Protein AF-A0A353PTT6-F1 (afdb_monomer)

Radius of gyration: 23.72 Å; Cα contacts (8 Å, |Δi|>4): 438; chains: 1; bounding box: 53×33×62 Å

pLDDT: mean 94.98, std 4.69, range [56.44, 98.81]

Mean predicted aligned error: 4.54 Å

Foldseek 3Di:
DVQQVVLAEEEEEFEPDPLRVLLQVLLQVLCVVVVHNYDYDYDDPPGDPADDPVVLVVCLVVVHAEYEYFQHDQPVQVNCVVSVVSNHAYEYQHLDAHDPDGHPRHHYQYLNDPPDPDPCSRDTSSVSSVVVSVLVVVCPDPQAQDWAKEWDWDDDDQWIWIKIFIDHSNDTDDIDIDIAGAPPDAPVPDCVCVVCPPHAYEYADPPVRQVRVCVRHNPPDDDDYDHCNVVVVVD

Sequence (235 aa):
MDAKAEGEKVLIFGDRDVDGITSTVLLYECLKDLGIDVSYRLPKDDEPYGLNIQAIDDFAENYGSLIITVDCGISNYDEIQYAHEKGISVIITDHHTPPEKLPEDCIIINPKMEGEDYPFEHISGCAVAYKLATALRFAQSDAYKQEICLLHVRPLKDAYQIECIKIQNMCEKERLSETVVPGLISISKTRLPEFLQGQQIFVWDEAIEKKLLKDAFGAGIEFNLYDIQNDIASL

Solvent-accessible surface area (backbone atoms only — not comparable to full-atom values): 13112 Å² total; per-residue (Å²): 109,64,51,54,78,73,67,38,33,34,36,37,40,22,32,77,50,73,47,11,45,51,18,40,53,56,40,49,54,48,42,45,76,72,68,33,56,66,50,75,49,59,56,52,94,88,48,69,90,50,70,50,63,66,63,45,50,60,36,44,77,70,64,36,38,36,39,37,27,25,42,28,40,54,74,33,33,70,46,52,53,50,29,46,78,67,64,26,47,46,35,33,26,22,45,68,82,67,51,98,67,60,53,73,98,50,51,78,47,45,51,62,48,89,91,62,86,59,93,60,49,84,51,53,23,31,54,47,34,49,51,51,44,51,52,57,56,48,61,73,40,89,61,43,84,38,67,35,27,42,47,50,71,44,82,51,98,79,35,28,37,41,39,38,36,35,29,42,72,91,36,82,76,46,77,48,79,48,78,38,41,57,89,74,60,58,65,92,77,50,66,58,60,73,72,52,59,96,49,54,34,35,28,77,46,50,70,61,45,53,50,50,50,27,66,34,68,34,88,90,61,86,80,82,68,41,48,52,49,66,61,61,76,71,110

Secondary structure (DSSP, 8-state):
-HHHHHT-EEEEEE-SSHHHHHHHHHHHHHHHHTT-EEEEE---TTSPSS--HHHHHHHHHTT--EEEEES--TT-HHHHHHHHHTT-EEEEE--SPPPSSPPSSSEEE-TT-TT---S-TT--HHHHHHHHHHHHHHTTSTTTT-EEEEEEEEE-SS-EEEEEEEEETTEEEEEEEEEE-TTTS-GGGSSHHHHHTT-EEEESSHHHHHHHHHHHH-TT----EEEHHHHHTT-

Nearest PDB structures (foldseek):
  5f54-assembly1_A  TM=8.799E-01  e=3.013E-12  Deinococcus radiodurans
  6lrd-assembly1_A  TM=8.790E-01  e=9.100E-12  Deinococcus radiodurans
  1ir6-assembly1_A  TM=8.810E-01  e=9.100E-12  Thermus thermophilus
  5f56-assembly1_A  TM=8.798E-01  e=1.487E-11  Deinococcus radiodurans
  5dte-assembly3_C  TM=7.270E-01  e=5.595E-02  Actinobacillus succinogenes 130Z

Structure (mmCIF, N/CA/C/O backbone):
data_AF-A0A353PTT6-F1
#
_entry.id   AF-A0A353PTT6-F1
#
loop_
_atom_site.group_PDB
_atom_site.id
_atom_site.type_symbol
_atom_site.label_atom_id
_atom_site.label_alt_id
_atom_site.label_comp_id
_atom_site.label_asym_id
_atom_site.label_entity_id
_atom_site.label_seq_id
_atom_site.pdbx_PDB_ins_code
_atom_site.Cartn_x
_atom_site.Cartn_y
_atom_site.Cartn_z
_atom_site.occupancy
_atom_site.B_iso_or_equiv
_atom_site.auth_seq_id
_atom_site.auth_comp_id
_atom_site.auth_asym_id
_atom_site.auth_atom_id
_atom_site.pdbx_PDB_model_num
ATOM 1 N N . MET A 1 1 ? -3.581 -9.666 6.385 1.00 90.38 1 MET A N 1
ATOM 2 C CA . MET A 1 1 ? -4.081 -10.896 5.727 1.00 90.38 1 MET A CA 1
ATOM 3 C C . MET A 1 1 ? -4.196 -12.040 6.717 1.00 90.38 1 MET A C 1
ATOM 5 O O . MET A 1 1 ? -5.134 -12.811 6.579 1.00 90.38 1 MET A O 1
ATOM 9 N N . ASP A 1 2 ? -3.328 -12.101 7.726 1.00 93.88 2 ASP A N 1
ATOM 10 C CA . ASP A 1 2 ? -3.406 -13.077 8.824 1.00 93.88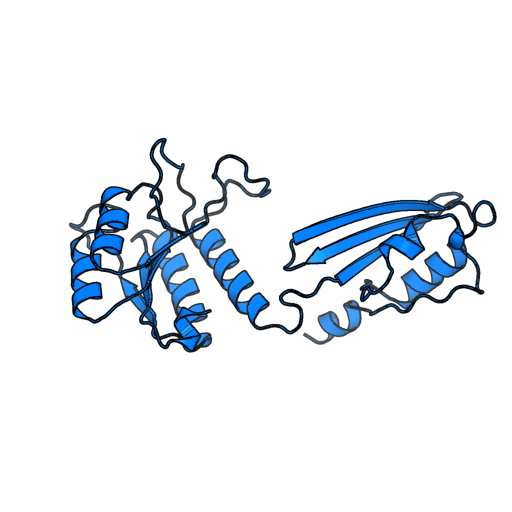 2 ASP A CA 1
ATOM 11 C C . ASP A 1 2 ? -4.777 -13.057 9.513 1.00 93.88 2 ASP A C 1
ATOM 13 O O . ASP A 1 2 ? -5.434 -14.091 9.543 1.00 93.88 2 ASP A O 1
ATOM 17 N N . ALA A 1 3 ? -5.313 -11.868 9.821 1.00 94.44 3 ALA A N 1
ATOM 18 C CA . ALA A 1 3 ? -6.687 -11.705 10.310 1.00 94.44 3 ALA A CA 1
ATOM 19 C C . ALA A 1 3 ? -7.758 -12.447 9.479 1.00 94.44 3 ALA A C 1
ATOM 21 O O . ALA A 1 3 ? -8.674 -13.055 10.023 1.00 94.44 3 ALA A O 1
ATOM 22 N N . LYS A 1 4 ? -7.630 -12.475 8.144 1.00 95.06 4 LYS A N 1
ATOM 23 C CA . LYS A 1 4 ? -8.530 -13.260 7.281 1.00 95.06 4 LYS A CA 1
ATOM 24 C C . LYS A 1 4 ? -8.302 -14.764 7.449 1.00 95.06 4 LYS A C 1
ATOM 26 O O . LYS A 1 4 ? -9.263 -15.524 7.480 1.00 95.06 4 LYS A O 1
ATOM 31 N N . ALA A 1 5 ? -7.041 -15.193 7.474 1.00 95.50 5 ALA A N 1
ATOM 32 C CA . ALA A 1 5 ? -6.668 -16.604 7.558 1.00 95.50 5 ALA A CA 1
ATOM 33 C C . ALA A 1 5 ? -7.059 -17.228 8.906 1.00 95.50 5 ALA A C 1
ATOM 35 O O . ALA A 1 5 ? -7.447 -18.394 8.950 1.00 95.50 5 ALA A O 1
ATOM 36 N N . GLU A 1 6 ? -6.992 -16.442 9.976 1.00 96.38 6 GLU A N 1
ATOM 37 C CA . GLU A 1 6 ? -7.305 -16.855 11.345 1.00 96.38 6 GLU A CA 1
ATOM 38 C C . GLU A 1 6 ? -8.780 -16.635 11.717 1.00 96.38 6 GLU A C 1
ATOM 40 O O . GLU A 1 6 ? -9.232 -17.114 12.755 1.00 96.38 6 GLU A O 1
ATOM 45 N N . GLY A 1 7 ? -9.560 -15.977 10.850 1.00 96.12 7 GLY A N 1
ATOM 46 C CA . GLY A 1 7 ? -10.969 -15.676 11.112 1.00 96.12 7 GLY A CA 1
ATOM 47 C C . GLY A 1 7 ? -11.153 -14.646 12.227 1.00 96.12 7 GLY A C 1
ATOM 48 O O . GLY A 1 7 ? -12.122 -14.716 12.982 1.00 96.12 7 GLY A O 1
ATOM 49 N N . GLU A 1 8 ? -10.207 -13.718 12.344 1.00 97.31 8 GLU A N 1
ATOM 50 C CA . GLU A 1 8 ? -10.249 -12.622 13.300 1.00 97.31 8 GLU A CA 1
ATOM 51 C C . GLU A 1 8 ? -11.405 -11.665 13.014 1.00 97.31 8 GLU A C 1
ATOM 53 O O . GLU A 1 8 ? -11.755 -11.386 11.861 1.00 97.31 8 GLU A O 1
ATOM 58 N N . LYS A 1 9 ? -11.945 -11.098 14.093 1.00 98.31 9 LYS A N 1
ATOM 59 C CA . LYS A 1 9 ? -12.901 -9.999 14.014 1.00 98.31 9 LYS A CA 1
ATOM 60 C C . LYS A 1 9 ? -12.145 -8.687 13.939 1.00 98.31 9 LYS A C 1
ATOM 62 O O . LYS A 1 9 ? -11.273 -8.423 14.770 1.00 98.31 9 LYS A O 1
ATOM 67 N N . VAL A 1 10 ? -12.537 -7.852 12.983 1.00 98.69 10 VAL A N 1
ATOM 68 C CA . VAL A 1 10 ? -11.927 -6.549 12.723 1.00 98.69 10 VAL A CA 1
ATOM 69 C C . VAL A 1 10 ? -12.931 -5.431 12.994 1.00 98.69 10 VAL A C 1
ATOM 71 O O . VAL A 1 10 ? -14.077 -5.483 12.541 1.00 98.69 10 VAL A O 1
ATOM 74 N N . LEU A 1 11 ? -12.501 -4.395 13.709 1.00 98.75 11 LEU A N 1
ATOM 75 C CA . LEU A 1 11 ? -13.247 -3.152 13.878 1.00 98.75 11 LEU A CA 1
ATOM 76 C C . LEU A 1 11 ? -12.545 -2.031 13.123 1.00 98.75 11 LEU A C 1
ATOM 78 O O . LEU A 1 11 ? -11.390 -1.726 13.399 1.00 98.75 11 LEU A O 1
ATOM 82 N N . ILE A 1 12 ? -13.260 -1.370 12.219 1.00 98.75 12 ILE A N 1
ATOM 83 C CA . ILE A 1 12 ? -12.839 -0.071 11.697 1.00 98.75 12 ILE A CA 1
ATOM 84 C C . ILE A 1 12 ? -13.363 1.010 12.639 1.00 98.75 12 ILE A C 1
ATOM 86 O O . ILE A 1 12 ? -14.573 1.117 12.843 1.00 98.75 12 ILE A O 1
ATOM 90 N N . PHE A 1 13 ? -12.468 1.814 13.202 1.00 98.62 13 PHE A N 1
ATOM 91 C CA . PHE A 1 13 ? -12.845 2.979 13.997 1.00 98.62 13 PHE A CA 1
ATOM 92 C C . PHE A 1 13 ? -12.514 4.251 13.218 1.00 98.62 13 PHE A C 1
ATOM 94 O O . PHE A 1 13 ? -11.341 4.536 12.998 1.00 98.62 13 PHE A O 1
ATOM 101 N N . GLY A 1 14 ? -13.530 4.982 12.766 1.00 97.75 14 GLY A N 1
ATOM 102 C CA . GLY A 1 14 ? -13.343 6.179 11.938 1.00 97.75 14 GLY A CA 1
ATOM 103 C C . GLY A 1 14 ? -13.724 7.478 12.625 1.00 97.75 14 GLY A C 1
ATOM 104 O O . GLY A 1 14 ? -14.372 7.445 13.667 1.00 97.75 14 GLY A O 1
ATOM 105 N N . ASP A 1 15 ? -13.384 8.616 12.018 1.00 95.62 15 ASP A N 1
ATOM 106 C CA . ASP A 1 15 ? -13.900 9.922 12.442 1.00 95.62 15 ASP A CA 1
ATOM 107 C C . ASP A 1 15 ? -15.306 10.228 11.880 1.00 95.62 15 ASP A C 1
ATOM 109 O O . ASP A 1 15 ? -15.775 9.629 10.909 1.00 95.62 15 ASP A O 1
ATOM 113 N N . ARG A 1 16 ? -16.013 11.156 12.533 1.00 94.75 16 ARG A N 1
ATOM 114 C CA . ARG A 1 16 ? -17.388 11.566 12.211 1.00 94.75 16 ARG A CA 1
ATOM 115 C C . ARG A 1 16 ? -17.491 12.586 11.079 1.00 94.75 16 ARG A C 1
ATOM 117 O O . ARG A 1 16 ? -18.609 12.924 10.684 1.00 94.75 16 ARG A O 1
ATOM 124 N N . ASP A 1 17 ? -16.377 13.147 10.624 1.00 96.44 17 ASP A N 1
ATOM 125 C CA . ASP A 1 17 ? -16.387 14.109 9.533 1.00 96.44 17 ASP A CA 1
ATOM 126 C C . ASP A 1 17 ? -16.485 13.416 8.156 1.00 96.44 17 ASP A C 1
ATOM 128 O O . ASP A 1 17 ? -16.679 12.203 8.041 1.00 96.44 17 ASP A O 1
ATOM 132 N N . VAL A 1 18 ? -16.436 14.197 7.075 1.00 97.75 18 VAL A N 1
ATOM 133 C CA . VAL A 1 18 ? -16.578 13.649 5.717 1.00 97.75 18 VAL A CA 1
ATOM 134 C C . VAL A 1 18 ? -15.400 12.745 5.340 1.00 97.75 18 VAL A C 1
ATOM 136 O O . VAL A 1 18 ? -15.615 11.756 4.633 1.00 97.75 18 VAL A O 1
ATOM 139 N N . ASP A 1 19 ? -14.184 13.064 5.781 1.00 98.25 19 ASP A N 1
ATOM 140 C CA . ASP A 1 19 ? -12.987 12.289 5.466 1.00 98.25 19 ASP A CA 1
ATOM 141 C C . ASP A 1 19 ? -13.029 10.953 6.224 1.00 98.25 19 ASP A C 1
ATOM 143 O O . ASP A 1 19 ? -12.961 9.892 5.595 1.00 98.25 19 ASP A O 1
ATOM 147 N N . GLY A 1 20 ? -13.328 10.971 7.525 1.00 98.12 20 GLY A N 1
ATOM 148 C CA . GLY A 1 20 ? -13.469 9.773 8.355 1.00 98.12 20 GLY A CA 1
ATOM 149 C C . GLY A 1 20 ? -14.609 8.840 7.937 1.00 98.12 20 GLY A C 1
ATOM 150 O O . GLY A 1 20 ? -14.408 7.624 7.806 1.00 98.12 20 GLY A O 1
ATOM 151 N N . ILE A 1 21 ? -15.795 9.380 7.631 1.00 98.31 21 ILE A N 1
ATOM 152 C CA . ILE A 1 21 ? -16.936 8.573 7.164 1.00 98.31 21 ILE A CA 1
ATOM 153 C C . ILE A 1 21 ? -16.611 7.910 5.822 1.00 98.31 21 ILE A C 1
ATOM 155 O O . ILE A 1 21 ? -16.851 6.711 5.648 1.00 98.31 21 ILE A O 1
ATOM 159 N N . THR A 1 22 ? -16.049 8.664 4.873 1.00 98.56 22 THR A N 1
ATOM 160 C CA . THR A 1 22 ? -15.724 8.128 3.542 1.00 98.56 22 THR A CA 1
ATOM 161 C C . THR A 1 22 ? -14.623 7.070 3.637 1.00 98.56 22 THR A C 1
ATOM 163 O O . THR A 1 22 ? -14.745 6.006 3.025 1.00 98.56 22 THR A O 1
ATOM 166 N N . SER A 1 23 ? -13.604 7.306 4.471 1.00 98.69 23 SER A N 1
ATOM 167 C CA . SER A 1 23 ? -12.544 6.337 4.780 1.00 98.69 23 SER A CA 1
ATOM 168 C C . SER A 1 23 ? -13.102 5.032 5.339 1.00 98.69 23 SER A C 1
ATOM 170 O O . SER A 1 23 ? -12.718 3.945 4.903 1.00 98.69 23 SER A O 1
ATOM 172 N N . THR A 1 24 ? -14.042 5.144 6.282 1.00 98.75 24 THR A N 1
ATOM 173 C CA . THR A 1 24 ? -14.680 4.002 6.943 1.00 98.75 24 THR A CA 1
ATOM 174 C C . THR A 1 24 ? -15.439 3.144 5.945 1.00 98.75 24 THR A C 1
ATOM 176 O O . THR A 1 24 ? -15.231 1.933 5.904 1.00 98.75 24 THR A O 1
ATOM 179 N N . VAL A 1 25 ? -16.292 3.757 5.117 1.00 98.69 25 VAL A N 1
ATOM 180 C CA . VAL A 1 25 ? -17.081 3.034 4.106 1.00 98.69 25 VAL A CA 1
ATOM 181 C C . VAL A 1 25 ? -16.162 2.341 3.104 1.00 98.69 25 VAL A C 1
ATOM 183 O O . VAL A 1 25 ? -16.325 1.147 2.859 1.00 98.69 25 VAL A O 1
ATOM 186 N N . LEU A 1 26 ? -15.160 3.056 2.586 1.00 98.75 26 LEU A N 1
ATOM 187 C CA . LEU A 1 26 ? -14.205 2.522 1.617 1.00 98.75 26 LEU A CA 1
ATOM 188 C C . LEU A 1 26 ? -13.486 1.283 2.156 1.00 98.75 26 LEU A C 1
ATOM 190 O O . LEU A 1 26 ? -13.422 0.248 1.485 1.00 98.75 26 LEU A O 1
ATOM 194 N N . LEU A 1 27 ? -12.925 1.379 3.364 1.00 98.69 27 LEU A N 1
ATOM 195 C CA . LEU A 1 27 ? -12.165 0.278 3.941 1.00 98.69 27 LEU A CA 1
ATOM 196 C C . LEU A 1 27 ? -13.086 -0.877 4.356 1.00 98.69 27 LEU A C 1
ATOM 198 O O . LEU A 1 27 ? -12.726 -2.035 4.150 1.00 98.69 27 LEU A O 1
ATOM 202 N N . TYR A 1 28 ? -14.286 -0.582 4.863 1.00 98.81 28 TYR A N 1
ATOM 203 C CA . TYR A 1 28 ? -15.288 -1.592 5.203 1.00 98.81 28 TYR A CA 1
ATOM 204 C C . TYR A 1 28 ? -15.666 -2.429 3.982 1.00 98.81 28 TYR A C 1
ATOM 206 O O . TYR A 1 28 ? -15.609 -3.658 4.046 1.00 98.81 28 TYR A O 1
ATOM 214 N N . GLU A 1 29 ? -15.995 -1.786 2.858 1.00 98.62 29 GLU A N 1
ATOM 215 C CA . GLU A 1 29 ? -16.310 -2.484 1.608 1.00 98.62 29 GLU A CA 1
ATOM 216 C C . GLU A 1 29 ? -15.131 -3.336 1.135 1.00 98.62 29 GLU A C 1
ATOM 218 O O . GLU A 1 29 ? -15.307 -4.512 0.819 1.00 98.62 29 GLU A O 1
ATOM 223 N N . CYS A 1 30 ? -13.909 -2.796 1.174 1.00 98.44 30 CYS A N 1
ATOM 224 C CA . CYS A 1 30 ? -12.716 -3.544 0.786 1.00 98.44 30 CYS A CA 1
ATOM 225 C C . CYS A 1 30 ? -12.486 -4.793 1.654 1.00 98.44 30 CYS A C 1
ATOM 227 O O . CYS A 1 30 ? -12.216 -5.869 1.119 1.00 98.44 30 CYS A O 1
ATOM 229 N N . LEU A 1 31 ? -12.558 -4.678 2.983 1.00 98.38 31 LEU A N 1
ATOM 230 C CA . LEU A 1 31 ? -12.322 -5.813 3.884 1.00 98.38 31 LEU A CA 1
ATOM 231 C C . LEU A 1 31 ? -13.450 -6.849 3.791 1.00 98.38 31 LEU A C 1
ATOM 233 O O . LEU A 1 31 ? -13.185 -8.053 3.803 1.00 98.38 31 LEU A O 1
ATOM 237 N N . LYS A 1 32 ? -14.693 -6.392 3.618 1.00 98.12 32 LYS A N 1
ATOM 238 C CA . LYS A 1 32 ? -15.853 -7.259 3.410 1.00 98.12 32 LYS A CA 1
ATOM 239 C C . LYS A 1 32 ? -15.757 -8.048 2.105 1.00 98.12 32 LYS A C 1
ATOM 241 O O . LYS A 1 32 ? -15.981 -9.255 2.125 1.00 98.12 32 LYS A O 1
ATOM 246 N N . ASP A 1 33 ? -15.365 -7.408 1.003 1.00 97.62 33 ASP A N 1
ATOM 247 C CA . ASP A 1 33 ? -15.101 -8.071 -0.284 1.00 97.62 33 ASP A CA 1
ATOM 248 C C . ASP A 1 33 ? -1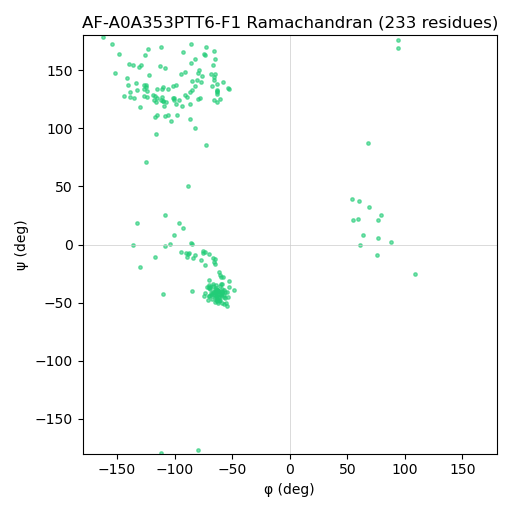4.003 -9.137 -0.165 1.00 97.62 33 ASP A C 1
ATOM 250 O O . ASP A 1 33 ? -14.045 -10.177 -0.823 1.00 97.62 33 ASP A O 1
ATOM 254 N N . LEU A 1 34 ? -13.017 -8.898 0.704 1.00 96.69 34 LEU A N 1
ATOM 255 C CA . LEU A 1 34 ? -11.963 -9.863 1.009 1.00 96.69 34 LEU A CA 1
ATOM 256 C C . LEU A 1 34 ? -12.443 -11.013 1.908 1.00 96.69 34 LEU A C 1
ATOM 258 O O . LEU A 1 34 ? -11.675 -11.955 2.107 1.00 96.69 34 LEU A O 1
ATOM 262 N N . GLY A 1 35 ? -13.680 -10.984 2.407 1.00 97.06 35 GLY A N 1
ATOM 263 C CA . GLY A 1 35 ? -14.268 -12.021 3.256 1.00 97.06 35 GLY A CA 1
ATOM 264 C C . GLY A 1 35 ? -13.832 -11.954 4.721 1.00 97.06 35 GLY A C 1
ATOM 265 O O . GLY A 1 35 ? -13.821 -12.985 5.386 1.00 97.06 35 GLY A O 1
ATOM 266 N N . ILE A 1 36 ? -13.430 -10.779 5.207 1.00 97.94 36 ILE A N 1
ATOM 267 C CA . ILE A 1 36 ? -13.068 -10.555 6.614 1.00 97.94 36 ILE A CA 1
ATOM 268 C C . ILE A 1 36 ? -14.336 -10.260 7.428 1.00 97.94 36 ILE A C 1
ATOM 270 O O . ILE A 1 36 ? -15.218 -9.541 6.951 1.00 97.94 36 ILE A O 1
ATOM 274 N N . ASP A 1 37 ? -14.421 -10.791 8.655 1.00 97.94 37 ASP A N 1
ATOM 275 C CA . ASP A 1 37 ? -15.474 -10.435 9.616 1.00 97.94 37 ASP A CA 1
ATOM 276 C C . ASP A 1 37 ? -15.208 -9.024 10.154 1.00 97.94 37 ASP A C 1
ATOM 278 O O . ASP A 1 37 ? -14.499 -8.820 11.141 1.00 97.94 37 ASP A O 1
ATOM 282 N N . VAL A 1 38 ? -15.698 -8.032 9.411 1.00 98.56 38 VAL A N 1
ATOM 283 C CA . VAL A 1 38 ? -15.463 -6.615 9.672 1.00 98.56 38 VAL A CA 1
ATOM 284 C C . VAL A 1 38 ? -16.735 -5.927 10.162 1.00 98.56 38 VAL A C 1
ATOM 286 O O . VAL A 1 38 ? -17.822 -6.075 9.599 1.00 98.56 38 VAL A O 1
ATOM 289 N N . SER A 1 39 ? -16.570 -5.110 11.195 1.00 98.56 39 SER A N 1
ATOM 290 C CA . SER A 1 39 ? -17.554 -4.158 11.708 1.00 98.56 39 SER A CA 1
ATOM 291 C C . SER A 1 39 ? -16.959 -2.748 11.705 1.00 98.56 39 SER A C 1
ATOM 293 O O . SER A 1 39 ? -15.758 -2.578 11.495 1.00 98.56 39 SER A O 1
ATOM 295 N N . TYR A 1 40 ? -17.785 -1.723 11.907 1.00 98.44 40 TYR A N 1
ATOM 296 C CA . TYR A 1 40 ? -17.311 -0.346 12.015 1.00 98.44 40 TYR A CA 1
ATOM 297 C C . TYR A 1 40 ? -17.986 0.395 13.169 1.00 98.44 40 TYR A C 1
ATOM 299 O O . TYR A 1 40 ? -19.115 0.079 13.553 1.00 98.44 40 TYR A O 1
ATOM 307 N N . ARG A 1 41 ? -17.303 1.415 13.690 1.00 97.12 41 ARG A N 1
ATOM 308 C CA . ARG A 1 41 ? -17.833 2.383 14.653 1.00 97.12 41 ARG A CA 1
ATOM 309 C C . ARG A 1 41 ? -17.289 3.771 14.335 1.00 97.12 41 ARG A C 1
ATOM 311 O O . ARG A 1 41 ? -16.131 3.922 13.967 1.00 97.12 41 ARG A O 1
ATOM 318 N N . LEU A 1 42 ? -18.143 4.766 14.524 1.00 96.44 42 LEU A N 1
ATOM 319 C CA . LEU A 1 42 ? -17.780 6.178 14.542 1.00 96.44 42 LEU A CA 1
ATOM 320 C C . LEU A 1 42 ? -17.997 6.711 15.966 1.00 96.44 42 LEU A C 1
ATOM 322 O O . LEU A 1 42 ? -18.842 6.157 16.687 1.00 96.44 42 LEU A O 1
ATOM 326 N N . PRO A 1 43 ? -17.278 7.759 16.393 1.00 92.81 43 PRO A N 1
ATOM 327 C CA . PRO A 1 43 ? -17.514 8.377 17.683 1.00 92.81 43 PRO A CA 1
ATOM 328 C C . PRO A 1 43 ? -18.899 9.034 17.709 1.00 92.81 43 PRO A C 1
ATOM 330 O O . PRO A 1 43 ? -19.353 9.616 16.721 1.00 92.81 43 PRO A O 1
ATOM 333 N N . LYS A 1 44 ? -19.583 8.934 18.850 1.00 90.00 44 LYS A N 1
ATOM 334 C CA . LYS A 1 44 ? -20.883 9.595 19.068 1.00 90.00 44 LYS A CA 1
ATOM 335 C C . LYS A 1 44 ? -20.708 11.101 19.266 1.00 90.00 44 LYS A C 1
ATOM 337 O O . LYS A 1 44 ? -19.619 11.563 19.593 1.00 90.00 44 LYS A O 1
ATOM 342 N N . ASP A 1 45 ? -21.792 11.865 19.122 1.00 84.62 45 ASP A N 1
ATOM 343 C CA . ASP A 1 45 ? -21.769 13.332 19.244 1.00 84.62 45 ASP A CA 1
ATOM 344 C C . ASP A 1 45 ? -21.125 13.825 20.553 1.00 84.62 45 ASP A C 1
ATOM 346 O O . ASP A 1 45 ? -20.407 14.824 20.542 1.00 84.62 45 ASP A O 1
ATOM 350 N N . ASP A 1 46 ? -21.338 13.105 21.654 1.00 88.88 46 ASP A N 1
ATOM 351 C CA . ASP A 1 46 ? -20.825 13.391 22.996 1.00 88.88 46 ASP A CA 1
ATOM 352 C C . ASP A 1 46 ? -19.450 12.773 23.307 1.00 88.88 46 ASP A C 1
ATOM 354 O O . ASP A 1 46 ? -18.834 13.126 24.314 1.00 88.88 46 ASP A O 1
ATOM 358 N N . GLU A 1 47 ? -18.947 11.877 22.456 1.00 88.69 47 GLU A N 1
ATOM 359 C CA . GLU A 1 47 ? -17.614 11.290 22.604 1.00 88.69 47 GLU A CA 1
ATOM 360 C C . GLU A 1 47 ? -16.540 12.272 22.097 1.00 88.69 47 GLU A C 1
ATOM 362 O O . GLU A 1 47 ? -16.796 13.045 21.168 1.00 88.69 47 GLU A O 1
ATOM 367 N N . PRO A 1 48 ? -15.328 12.279 22.680 1.00 88.50 48 PRO A N 1
ATOM 368 C CA . PRO A 1 48 ? -14.219 13.058 22.140 1.00 88.50 48 PRO A CA 1
ATOM 369 C C . PRO A 1 48 ? -13.781 12.529 20.765 1.00 88.50 48 PRO A C 1
ATOM 371 O O . PRO A 1 48 ? -14.161 11.437 20.339 1.00 88.50 48 PRO A O 1
ATOM 374 N N . TYR A 1 49 ? -12.978 13.327 20.062 1.00 89.94 49 TYR A N 1
ATOM 375 C CA . TYR A 1 49 ? -12.311 12.900 18.833 1.00 89.94 49 TYR A CA 1
ATOM 376 C C . TYR A 1 49 ? -11.281 11.792 19.119 1.00 89.94 49 TYR A C 1
ATOM 378 O O . TYR A 1 49 ? -10.585 11.844 20.135 1.00 89.94 49 TYR A O 1
ATOM 386 N N . GLY A 1 50 ? -11.155 10.843 18.188 1.00 92.81 50 GLY A N 1
ATOM 387 C CA . GLY A 1 50 ? -10.212 9.728 18.266 1.00 92.81 50 GLY A CA 1
ATOM 388 C C . GLY A 1 50 ? -10.793 8.448 18.867 1.00 92.81 50 GLY A C 1
ATOM 389 O O . GLY A 1 50 ? -11.953 8.390 19.288 1.00 92.81 50 GLY A O 1
ATOM 390 N N . LEU A 1 51 ? -9.967 7.398 18.871 1.00 96.12 51 LEU A N 1
ATOM 391 C CA . LEU A 1 51 ? -10.310 6.108 19.471 1.00 96.12 51 LEU A CA 1
ATOM 392 C C . LEU A 1 51 ? -10.651 6.308 20.952 1.00 96.12 51 LEU A C 1
ATOM 394 O O . LEU A 1 51 ? -9.995 7.089 21.633 1.00 96.12 51 LEU A O 1
ATOM 398 N N . ASN A 1 52 ? -11.669 5.608 21.456 1.00 94.19 52 ASN A N 1
ATOM 399 C CA . ASN A 1 52 ? -12.073 5.718 22.855 1.00 94.19 52 ASN A CA 1
ATOM 400 C C . ASN A 1 52 ? -12.193 4.360 23.555 1.00 94.19 52 ASN A C 1
ATOM 402 O O . ASN A 1 52 ? -12.458 3.330 22.936 1.00 94.19 52 ASN A O 1
ATOM 406 N N . ILE A 1 53 ? -12.027 4.394 24.878 1.00 96.25 53 ILE A N 1
ATOM 407 C CA . ILE A 1 53 ? -12.021 3.224 25.769 1.00 96.25 53 ILE A CA 1
ATOM 408 C C . ILE A 1 53 ? -13.305 2.396 25.655 1.00 96.25 53 ILE A C 1
ATOM 410 O O . ILE A 1 53 ? -13.234 1.173 25.592 1.00 96.25 53 ILE A O 1
ATOM 414 N N . GLN A 1 54 ? -14.472 3.043 25.549 1.00 95.88 54 GLN A N 1
ATOM 415 C CA . GLN A 1 54 ? -15.744 2.327 25.426 1.00 95.88 54 GLN A CA 1
ATOM 416 C C . GLN A 1 54 ? -15.800 1.499 24.136 1.00 95.88 54 GLN A C 1
ATOM 418 O O . GLN A 1 54 ? -16.297 0.380 24.150 1.00 95.88 54 GLN A O 1
ATOM 423 N N . ALA A 1 55 ? -15.274 2.020 23.023 1.00 96.44 55 ALA A N 1
ATOM 424 C CA . ALA A 1 55 ? -15.169 1.268 21.774 1.00 96.44 55 ALA A CA 1
ATOM 425 C C . ALA A 1 55 ? -14.283 0.038 21.884 1.00 96.44 55 ALA A C 1
ATOM 427 O O . ALA A 1 55 ? -14.630 -1.008 21.337 1.00 96.44 55 ALA A O 1
ATOM 428 N N . ILE A 1 56 ? -13.181 0.160 22.615 1.00 98.00 56 ILE A N 1
ATOM 429 C CA . ILE A 1 56 ? -12.266 -0.947 22.863 1.00 98.00 56 ILE A CA 1
ATOM 430 C C . ILE A 1 56 ? -12.938 -2.002 23.743 1.00 98.00 56 ILE A C 1
ATOM 432 O O . ILE A 1 56 ? -12.894 -3.181 23.405 1.00 98.00 56 ILE A O 1
ATOM 436 N N . ASP A 1 57 ? -13.596 -1.594 24.830 1.00 98.00 57 ASP A N 1
ATOM 437 C CA . ASP A 1 57 ? -14.286 -2.514 25.738 1.00 98.00 57 ASP A CA 1
ATOM 438 C C . ASP A 1 57 ? -15.438 -3.248 25.045 1.00 98.00 57 ASP A C 1
ATOM 440 O O . ASP A 1 57 ? -15.477 -4.478 25.079 1.00 98.00 57 ASP A O 1
ATOM 444 N N . ASP A 1 58 ? -16.311 -2.524 24.335 1.00 97.19 58 ASP A N 1
ATOM 445 C CA . ASP A 1 58 ? -17.418 -3.120 23.578 1.00 97.19 58 ASP A CA 1
ATOM 446 C C . ASP A 1 58 ? -16.897 -4.149 22.559 1.00 97.19 58 ASP A C 1
ATOM 448 O O . ASP A 1 58 ? -17.502 -5.201 22.340 1.00 97.19 58 ASP A O 1
ATOM 452 N N . PHE A 1 59 ? -15.766 -3.861 21.912 1.00 98.12 59 PHE A N 1
ATOM 453 C CA . PHE A 1 59 ? -15.174 -4.759 20.928 1.00 98.12 59 PHE A CA 1
ATOM 454 C C . PHE A 1 59 ? -14.508 -5.980 21.575 1.00 98.12 59 PHE A C 1
ATOM 456 O O . PHE A 1 59 ? -14.706 -7.105 21.106 1.00 98.12 59 PHE A O 1
ATOM 463 N N . ALA A 1 60 ? 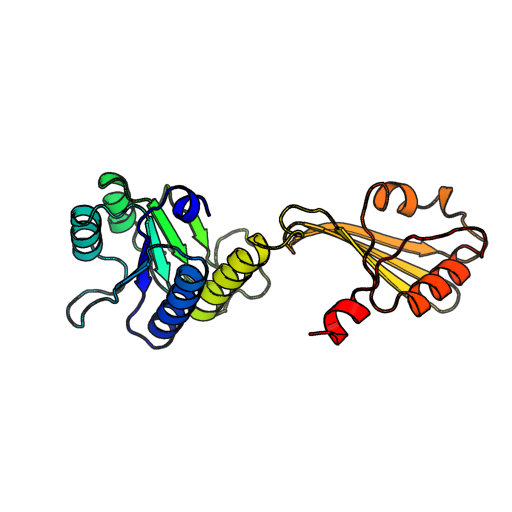-13.794 -5.786 22.687 1.00 98.00 60 ALA A N 1
ATOM 464 C CA . ALA A 1 60 ? -13.184 -6.857 23.472 1.00 98.00 60 ALA A CA 1
ATOM 465 C C . ALA A 1 60 ? -14.239 -7.835 24.017 1.00 98.00 60 ALA A C 1
ATOM 467 O O . ALA A 1 60 ? -14.067 -9.051 23.918 1.00 98.00 60 ALA A O 1
ATOM 468 N N . GLU A 1 61 ? -15.368 -7.327 24.524 1.00 97.50 61 GLU A N 1
ATOM 469 C CA . GLU A 1 61 ? -16.499 -8.139 25.002 1.00 97.50 61 GLU A CA 1
ATOM 470 C C . GLU A 1 61 ? -17.091 -9.035 23.905 1.00 97.50 61 GLU A C 1
ATOM 472 O O . GLU A 1 61 ? -17.607 -10.119 24.181 1.00 97.50 61 GLU A O 1
ATOM 477 N N . ASN A 1 62 ? -16.970 -8.613 22.646 1.00 95.81 62 ASN A N 1
ATOM 478 C CA . ASN A 1 62 ? -17.414 -9.366 21.479 1.00 95.81 62 ASN A CA 1
ATOM 479 C C . ASN A 1 62 ? -16.317 -10.255 20.866 1.00 95.81 62 ASN A C 1
ATOM 481 O O . ASN A 1 62 ? -16.504 -10.770 19.756 1.00 95.81 62 ASN A O 1
ATOM 485 N N . TYR A 1 63 ? -15.215 -10.492 21.586 1.00 95.94 63 TYR A N 1
ATOM 486 C CA . TYR A 1 63 ? -14.057 -11.273 21.135 1.00 95.94 63 TYR A CA 1
ATOM 487 C C . TYR A 1 63 ? -13.392 -10.687 19.877 1.00 95.94 63 TYR A C 1
ATOM 489 O O . TYR A 1 63 ? -12.999 -11.424 18.972 1.00 95.94 63 TYR A O 1
ATOM 497 N N . GLY A 1 64 ? -13.334 -9.356 19.794 1.00 97.25 64 GLY A N 1
ATOM 498 C CA . GLY A 1 64 ? -12.553 -8.625 18.800 1.00 97.25 64 GLY A CA 1
ATOM 499 C C . GLY A 1 64 ? -11.046 -8.776 19.014 1.00 97.25 64 GLY A C 1
ATOM 500 O O . GLY A 1 64 ? -10.606 -8.881 20.157 1.00 97.25 64 GLY A O 1
ATOM 501 N N . SER A 1 65 ? -10.257 -8.778 17.934 1.00 97.25 65 SER A N 1
ATOM 502 C CA . SER A 1 65 ? -8.793 -8.953 18.006 1.00 97.25 65 SER A CA 1
ATOM 503 C C . SER A 1 65 ? -7.990 -7.911 17.224 1.00 97.25 65 SER A C 1
ATOM 505 O O . SER A 1 65 ? -6.822 -7.694 17.543 1.00 97.25 65 SER A O 1
ATOM 507 N N . LEU A 1 66 ? -8.606 -7.209 16.264 1.00 98.56 66 LEU A N 1
ATOM 508 C CA . LEU A 1 66 ? -7.940 -6.172 15.473 1.00 98.56 66 LEU A CA 1
ATOM 509 C C . LEU A 1 66 ? -8.800 -4.910 15.334 1.00 98.56 66 LEU A C 1
ATOM 511 O O . LEU A 1 66 ? -9.928 -4.969 14.846 1.00 98.56 66 LEU A O 1
ATOM 515 N N . ILE A 1 67 ? -8.240 -3.755 15.691 1.00 98.62 67 ILE A N 1
ATOM 516 C CA . ILE A 1 67 ? -8.795 -2.433 15.378 1.00 98.62 67 ILE A CA 1
ATOM 517 C C . ILE A 1 67 ? -7.963 -1.797 14.263 1.00 98.62 67 ILE A C 1
ATOM 519 O O . ILE A 1 67 ? -6.737 -1.778 14.322 1.00 98.62 67 ILE A O 1
ATOM 523 N N . ILE A 1 68 ? -8.631 -1.242 13.257 1.00 98.69 68 ILE A N 1
ATOM 524 C CA . ILE A 1 68 ? -8.018 -0.376 12.252 1.00 98.69 68 ILE A CA 1
ATOM 525 C C . ILE A 1 68 ? -8.631 1.010 12.404 1.00 98.69 68 ILE A C 1
ATOM 527 O O . ILE A 1 68 ? -9.820 1.188 12.132 1.00 98.69 68 ILE A O 1
ATOM 531 N N . THR A 1 69 ? -7.853 1.992 12.853 1.00 98.62 69 THR A N 1
ATOM 532 C CA . THR A 1 69 ? -8.335 3.374 12.891 1.00 98.62 69 THR A CA 1
ATOM 533 C C . THR A 1 69 ? -8.223 3.998 11.505 1.00 98.62 69 THR A C 1
ATOM 535 O O . THR A 1 69 ? -7.262 3.733 10.778 1.00 98.62 69 THR A O 1
ATOM 538 N N . VAL A 1 70 ? -9.209 4.804 11.119 1.00 98.44 70 VAL A N 1
ATOM 539 C CA . VAL A 1 70 ? -9.210 5.560 9.864 1.00 98.44 70 VAL A CA 1
ATOM 540 C C . VAL A 1 70 ? -9.462 7.029 10.155 1.00 98.44 70 VAL A C 1
ATOM 542 O O . VAL A 1 70 ? -10.420 7.369 10.843 1.00 98.44 70 VAL A O 1
ATOM 545 N N . ASP A 1 71 ? -8.593 7.888 9.633 1.00 98.19 71 ASP A N 1
ATOM 546 C CA . ASP A 1 71 ? -8.662 9.340 9.836 1.00 98.19 71 ASP A CA 1
ATOM 547 C C . ASP A 1 71 ? -8.578 9.781 11.310 1.00 98.19 71 ASP A C 1
ATOM 549 O O . ASP A 1 71 ? -9.021 10.854 11.698 1.00 98.19 71 ASP A O 1
ATOM 553 N N . CYS A 1 72 ? -8.020 8.919 12.160 1.00 97.75 72 CYS A N 1
ATOM 554 C CA . CYS A 1 72 ? -7.719 9.211 13.553 1.00 97.75 72 CYS A CA 1
ATOM 555 C C . CYS A 1 72 ? -6.704 8.198 14.098 1.00 97.75 72 CYS A C 1
ATOM 557 O O . CYS A 1 72 ? -6.346 7.222 13.432 1.00 97.75 72 CYS A O 1
ATOM 559 N N . GLY A 1 73 ? -6.306 8.363 15.360 1.00 97.12 73 GLY A N 1
ATOM 560 C CA . GLY A 1 73 ? -5.506 7.381 16.093 1.00 97.12 73 GLY A CA 1
ATOM 561 C C . GLY A 1 73 ? -4.062 7.798 16.351 1.00 97.12 73 GLY A C 1
ATOM 562 O O . GLY A 1 73 ? -3.509 7.369 17.359 1.00 97.12 73 GLY A O 1
ATOM 563 N N . ILE A 1 74 ? -3.454 8.675 15.536 1.00 97.44 74 ILE A N 1
ATOM 564 C CA . ILE A 1 74 ? -2.016 8.993 15.674 1.00 97.44 74 ILE A CA 1
ATOM 565 C C . ILE A 1 74 ? -1.646 9.614 17.031 1.00 97.44 74 ILE A C 1
ATOM 567 O O . ILE A 1 74 ? -0.506 9.506 17.475 1.00 97.44 74 ILE A O 1
ATOM 571 N N . SER A 1 75 ? -2.618 10.231 17.706 1.00 96.44 75 SER A N 1
ATOM 572 C CA . SER A 1 75 ? -2.459 10.838 19.033 1.00 96.44 75 SER A CA 1
ATOM 573 C C . SER A 1 75 ? -3.059 10.009 20.177 1.00 96.44 75 SER A C 1
ATOM 575 O O . SER A 1 75 ? -2.982 10.433 21.327 1.00 96.44 75 SER A O 1
ATOM 577 N N . ASN A 1 76 ? -3.648 8.842 19.895 1.00 96.12 76 ASN A N 1
ATOM 578 C CA . ASN A 1 76 ? -4.366 8.007 20.867 1.00 96.12 76 ASN A CA 1
ATOM 579 C C . ASN A 1 76 ? -3.441 7.018 21.602 1.00 96.12 76 ASN A C 1
ATOM 581 O O . ASN A 1 76 ? -3.705 5.818 21.637 1.00 96.12 76 ASN A O 1
ATOM 585 N N . TYR A 1 77 ? -2.326 7.506 22.162 1.00 96.56 77 TYR A N 1
ATOM 586 C CA . TYR A 1 77 ? -1.331 6.655 22.837 1.00 96.56 77 TYR A CA 1
ATOM 587 C C . TYR A 1 77 ? -1.958 5.784 23.932 1.00 96.56 77 TYR A C 1
ATOM 589 O O . TYR A 1 77 ? -1.779 4.568 23.934 1.00 96.56 77 TYR A O 1
ATOM 597 N N . ASP A 1 78 ? -2.695 6.410 24.854 1.00 96.25 78 ASP A N 1
ATOM 598 C CA . ASP A 1 78 ? -3.232 5.724 26.031 1.00 96.25 78 ASP A CA 1
ATOM 599 C C . ASP A 1 78 ? -4.333 4.728 25.629 1.00 96.25 78 ASP A C 1
ATOM 601 O O . ASP A 1 78 ? -4.395 3.620 26.162 1.00 96.25 78 ASP A O 1
ATOM 605 N N . GLU A 1 79 ? -5.176 5.072 24.649 1.00 97.31 79 GLU A N 1
ATOM 606 C CA . GLU A 1 79 ? -6.221 4.164 24.171 1.00 97.31 79 GLU A CA 1
ATOM 607 C C . GLU A 1 79 ? -5.650 2.975 23.394 1.00 97.31 79 GLU A C 1
ATOM 609 O O . GLU A 1 79 ? -6.147 1.859 23.534 1.00 97.31 79 GLU A O 1
ATOM 614 N N . ILE A 1 80 ? -4.587 3.174 22.615 1.00 97.50 80 ILE A N 1
ATOM 615 C CA . ILE A 1 80 ? -3.922 2.078 21.900 1.00 97.50 80 ILE A CA 1
ATOM 616 C C . ILE A 1 80 ? -3.229 1.144 22.891 1.00 97.50 80 ILE A C 1
ATOM 618 O O . ILE A 1 80 ? -3.406 -0.070 22.802 1.00 97.50 80 ILE A O 1
ATOM 622 N N . GLN A 1 81 ? -2.535 1.686 23.896 1.00 97.06 81 GLN A N 1
ATOM 623 C CA . GLN A 1 81 ? -1.973 0.877 24.978 1.00 97.06 81 GLN A CA 1
ATOM 624 C C . GLN A 1 81 ? -3.065 0.061 25.691 1.00 97.06 81 GLN A C 1
ATOM 626 O O . GLN A 1 81 ? -2.894 -1.136 25.922 1.00 97.06 81 GLN A O 1
ATOM 631 N N . TYR A 1 82 ? -4.216 0.672 25.979 1.00 97.69 82 TYR A N 1
ATOM 632 C CA . TYR A 1 82 ? -5.349 -0.028 26.583 1.00 97.69 82 TYR A CA 1
ATOM 633 C C . TYR A 1 82 ? -5.915 -1.139 25.682 1.00 97.69 82 TYR A C 1
ATOM 635 O O . TYR A 1 82 ? -6.241 -2.221 26.170 1.00 97.69 82 TYR A O 1
ATOM 643 N N . ALA A 1 83 ? -5.996 -0.924 24.365 1.00 97.81 83 ALA A N 1
ATOM 644 C CA . ALA A 1 83 ? -6.385 -1.972 23.420 1.00 97.81 83 ALA A CA 1
ATOM 645 C C . ALA A 1 83 ? -5.425 -3.173 23.484 1.00 97.81 83 ALA A C 1
ATOM 647 O O . ALA A 1 83 ? -5.878 -4.318 23.569 1.00 97.81 83 ALA A O 1
ATOM 648 N N . HIS A 1 84 ? -4.116 -2.925 23.561 1.00 96.69 84 HIS A N 1
ATOM 649 C CA . HIS A 1 84 ? -3.123 -3.987 23.731 1.00 96.69 84 HIS A CA 1
ATOM 650 C C . HIS A 1 84 ? -3.291 -4.752 25.050 1.00 96.69 84 HIS A C 1
ATOM 652 O O . HIS A 1 84 ? -3.218 -5.982 25.052 1.00 96.69 84 HIS A O 1
ATOM 658 N N . GLU A 1 85 ? -3.595 -4.071 26.159 1.00 96.94 85 GLU A N 1
ATOM 659 C CA . GLU A 1 85 ? -3.903 -4.721 27.446 1.00 96.94 85 GLU A CA 1
ATOM 660 C C . GLU A 1 85 ? -5.128 -5.649 27.363 1.00 96.94 85 GLU A C 1
ATOM 662 O O . GLU A 1 85 ? -5.222 -6.632 28.104 1.00 96.94 85 GLU A O 1
ATOM 667 N N . LYS A 1 86 ? -6.051 -5.379 26.433 1.00 97.56 86 LYS A N 1
ATOM 668 C CA . LYS A 1 86 ? -7.215 -6.226 26.125 1.00 97.56 86 LYS A CA 1
ATOM 669 C C . LYS A 1 86 ? -6.918 -7.338 25.117 1.00 97.56 86 LYS A C 1
ATOM 671 O O . LYS A 1 86 ? -7.816 -8.114 24.799 1.00 97.56 86 LYS A O 1
ATOM 676 N N . GLY A 1 87 ? -5.677 -7.448 24.642 1.00 96.44 87 GLY A N 1
ATOM 677 C CA . GLY A 1 87 ? -5.271 -8.419 23.626 1.00 96.44 87 GLY A CA 1
ATOM 678 C C . GLY A 1 87 ? -5.701 -8.042 22.208 1.00 96.44 87 GLY A C 1
ATOM 679 O O . GLY A 1 87 ? -5.778 -8.919 21.351 1.00 96.44 87 GLY A O 1
ATOM 680 N N . ILE A 1 88 ? -5.990 -6.762 21.958 1.00 98.12 88 ILE A N 1
ATOM 681 C CA . ILE A 1 88 ? -6.399 -6.245 20.652 1.00 98.12 88 ILE A CA 1
ATOM 682 C C . ILE A 1 88 ? -5.199 -5.569 19.988 1.00 98.12 88 ILE A C 1
ATOM 684 O O . ILE A 1 88 ? -4.577 -4.677 20.560 1.00 98.12 88 ILE A O 1
ATOM 688 N N . SER A 1 89 ? -4.880 -5.981 18.764 1.00 98.19 89 SER A N 1
ATOM 689 C CA . SER A 1 89 ? -3.903 -5.288 17.922 1.00 98.19 89 SER A CA 1
ATOM 690 C C . SER A 1 89 ? -4.512 -4.050 17.275 1.00 98.19 89 SER A C 1
ATOM 692 O O . SER A 1 89 ? -5.705 -4.029 16.968 1.00 98.19 89 SER A O 1
ATOM 694 N N . VAL A 1 90 ? -3.687 -3.032 17.023 1.00 98.38 90 VAL A N 1
ATOM 695 C CA . VAL A 1 90 ? -4.125 -1.794 16.370 1.00 98.38 90 VAL A CA 1
ATOM 696 C C . VAL A 1 90 ? -3.286 -1.502 15.126 1.00 98.38 90 VAL A C 1
ATOM 698 O O . VAL A 1 90 ? -2.059 -1.605 15.137 1.00 98.38 90 VAL A O 1
ATOM 701 N N . ILE A 1 91 ? -3.962 -1.121 14.043 1.00 98.56 91 ILE A N 1
ATOM 702 C CA . ILE A 1 91 ? -3.366 -0.494 12.861 1.00 98.56 91 ILE A CA 1
ATOM 703 C C . ILE A 1 91 ? -3.930 0.919 12.759 1.00 98.56 91 ILE A C 1
ATOM 705 O O . ILE A 1 91 ? -5.143 1.102 12.712 1.00 98.56 91 ILE A O 1
ATOM 709 N N . ILE A 1 92 ? -3.056 1.913 12.688 1.00 98.62 92 ILE A N 1
ATOM 710 C CA . ILE A 1 92 ? -3.430 3.311 12.514 1.00 98.62 92 ILE A CA 1
ATOM 711 C C . ILE A 1 92 ? -3.336 3.670 11.036 1.00 98.62 92 ILE A C 1
ATOM 713 O O . ILE A 1 92 ? -2.269 3.537 10.437 1.00 98.62 92 ILE A O 1
ATOM 717 N N . THR A 1 93 ? -4.425 4.169 10.454 1.00 98.44 93 THR A N 1
ATOM 718 C CA . THR A 1 93 ? -4.394 4.878 9.168 1.00 98.44 93 THR A CA 1
ATOM 719 C C . THR A 1 93 ? -4.846 6.313 9.382 1.00 98.44 93 THR A C 1
ATOM 721 O O . THR A 1 93 ? -6.002 6.579 9.700 1.00 98.44 93 THR A O 1
ATOM 724 N N . ASP A 1 94 ? -3.910 7.247 9.271 1.00 98.38 94 ASP A N 1
ATOM 725 C CA . ASP A 1 94 ? -4.134 8.638 9.651 1.00 98.38 94 ASP A CA 1
ATOM 726 C C . ASP A 1 94 ? -3.304 9.564 8.753 1.00 98.38 94 ASP A C 1
ATOM 728 O O . ASP A 1 94 ? -2.382 9.139 8.057 1.00 98.38 94 ASP A O 1
ATOM 732 N N . HIS A 1 95 ? -3.637 10.842 8.758 1.00 98.00 95 HIS A N 1
ATOM 733 C CA . HIS A 1 95 ? -2.945 11.893 8.027 1.00 98.00 95 HIS A CA 1
ATOM 734 C C . HIS A 1 95 ? -2.727 13.159 8.871 1.00 98.00 95 HIS A C 1
ATOM 736 O O . HIS A 1 95 ? -2.134 14.138 8.402 1.00 98.00 95 HIS A O 1
ATOM 742 N N . HIS A 1 96 ? -3.186 13.165 10.124 1.00 97.50 96 HIS A N 1
ATOM 743 C CA . HIS A 1 96 ? -2.927 14.240 11.071 1.00 97.50 96 HIS A CA 1
ATOM 744 C C . HIS A 1 96 ? -1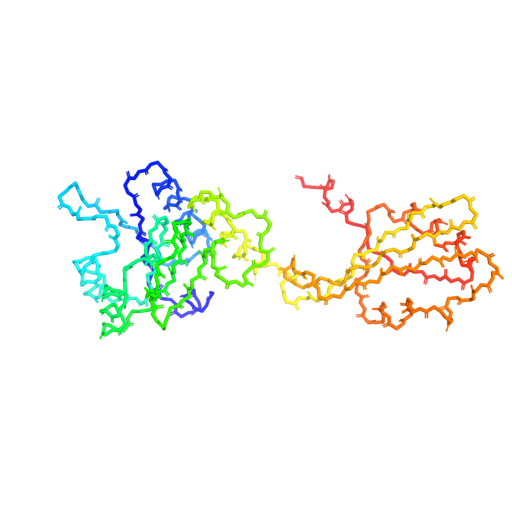.435 14.346 11.408 1.00 97.50 96 HIS A C 1
ATOM 746 O O . HIS A 1 96 ? -0.656 13.417 11.189 1.00 97.50 96 HIS A O 1
ATOM 752 N N . THR A 1 97 ? -1.017 15.509 11.911 1.00 96.88 97 THR A N 1
ATOM 753 C CA . THR A 1 97 ? 0.377 15.731 12.315 1.00 96.88 97 THR A CA 1
ATOM 754 C C . THR A 1 97 ? 0.739 14.793 13.469 1.00 96.88 97 THR A C 1
ATOM 756 O O . THR A 1 97 ? 0.073 14.865 14.506 1.00 96.88 97 THR A O 1
ATOM 759 N N . PRO A 1 98 ? 1.777 13.948 13.327 1.00 96.75 98 PRO A N 1
ATOM 760 C CA . PRO A 1 98 ? 2.193 13.068 14.407 1.00 96.75 98 PRO A CA 1
ATOM 761 C C . PRO A 1 98 ? 2.677 13.884 15.622 1.00 96.75 98 PRO A C 1
ATOM 763 O O . PRO A 1 98 ? 3.435 14.845 15.445 1.00 96.75 98 PRO A O 1
ATOM 766 N N . PRO A 1 99 ? 2.235 13.562 16.850 1.00 95.88 99 PRO A N 1
ATOM 767 C CA . PRO A 1 99 ? 2.751 14.189 18.066 1.00 95.88 99 PRO A CA 1
ATOM 768 C C . PRO A 1 99 ? 4.170 13.695 18.400 1.00 95.88 99 PRO A C 1
ATOM 770 O O . PRO A 1 99 ? 4.639 12.705 17.850 1.00 95.88 99 PRO A O 1
ATOM 773 N N . GLU A 1 100 ? 4.838 14.341 19.364 1.00 93.69 100 GLU A N 1
ATOM 774 C CA . GLU A 1 100 ? 6.166 13.902 19.844 1.00 93.69 100 GLU A CA 1
ATOM 775 C C . GLU A 1 100 ? 6.147 12.482 20.431 1.00 93.69 100 GLU A C 1
ATOM 777 O O . GLU A 1 100 ? 7.113 11.732 20.301 1.00 93.69 100 GLU A O 1
ATOM 782 N N . LYS A 1 101 ? 5.047 12.117 21.100 1.00 94.69 101 LYS A N 1
ATOM 783 C CA . LYS A 1 101 ? 4.844 10.795 21.694 1.00 94.69 101 LYS A CA 1
ATOM 784 C C . LYS A 1 101 ? 3.893 9.991 20.814 1.00 94.69 101 LYS A C 1
ATOM 786 O O . LYS A 1 101 ? 2.692 10.250 20.824 1.00 94.69 101 LYS A O 1
ATOM 791 N N . LEU A 1 102 ? 4.433 9.017 20.093 1.00 95.62 102 LEU A N 1
ATOM 792 C CA . LEU A 1 102 ? 3.664 8.140 19.213 1.00 95.62 102 LEU A CA 1
ATOM 793 C C . LEU A 1 102 ? 3.193 6.879 19.940 1.00 95.62 102 LEU A C 1
ATOM 795 O O . LEU A 1 102 ? 3.906 6.410 20.829 1.00 95.62 102 LEU A O 1
ATOM 799 N N . PRO A 1 103 ? 2.031 6.316 19.563 1.00 94.12 103 PRO A N 1
ATOM 800 C CA . PRO A 1 103 ? 1.607 4.998 20.016 1.00 94.12 103 PRO A CA 1
ATOM 801 C C . PRO A 1 103 ? 2.677 3.934 19.734 1.00 94.12 103 PRO A C 1
ATOM 803 O O . PRO A 1 103 ? 3.258 3.890 18.649 1.00 94.12 103 PRO A O 1
ATOM 806 N N . GLU A 1 104 ? 2.936 3.086 20.723 1.00 89.75 104 GLU A N 1
ATOM 807 C CA . GLU A 1 104 ? 3.876 1.965 20.625 1.00 89.75 104 GLU A CA 1
ATOM 808 C C . GLU A 1 104 ? 3.138 0.680 20.208 1.00 89.75 104 GLU A C 1
ATOM 810 O O . GLU A 1 104 ? 1.910 0.634 20.225 1.00 89.75 104 GLU A O 1
ATOM 815 N N . ASP A 1 105 ? 3.886 -0.349 19.794 1.00 88.38 105 ASP A N 1
ATOM 816 C CA . ASP A 1 105 ? 3.385 -1.704 19.488 1.00 88.38 105 ASP A CA 1
ATOM 817 C C . ASP A 1 105 ? 2.234 -1.808 18.463 1.00 88.38 105 ASP A C 1
ATOM 819 O O . ASP A 1 105 ? 1.557 -2.834 18.361 1.00 88.38 105 ASP A O 1
ATOM 823 N N . CYS A 1 106 ? 2.064 -0.790 17.619 1.00 94.56 106 CYS A N 1
ATOM 824 C CA . CYS A 1 106 ? 1.074 -0.757 16.548 1.00 94.56 106 CYS A CA 1
ATOM 825 C C . CYS A 1 106 ? 1.716 -0.453 15.186 1.00 94.56 106 CYS A C 1
ATOM 827 O O . CYS A 1 106 ? 2.846 0.028 15.083 1.00 94.56 106 CYS A O 1
ATOM 829 N N . ILE A 1 107 ? 0.985 -0.744 14.109 1.00 96.81 107 ILE A N 1
ATOM 830 C CA . ILE A 1 107 ? 1.397 -0.356 12.755 1.00 96.81 107 ILE A CA 1
ATOM 831 C C . ILE A 1 107 ? 0.836 1.032 12.471 1.00 96.81 107 ILE A C 1
ATOM 833 O O . ILE A 1 107 ? -0.373 1.225 12.558 1.00 96.81 107 ILE A O 1
ATOM 837 N N . ILE A 1 108 ? 1.690 1.972 12.069 1.00 97.81 108 ILE A N 1
ATOM 838 C CA . ILE A 1 108 ? 1.290 3.337 11.719 1.00 97.81 108 ILE A CA 1
ATOM 839 C C . ILE A 1 108 ? 1.443 3.546 10.215 1.00 97.81 108 ILE A C 1
ATOM 841 O O . ILE A 1 108 ? 2.525 3.376 9.660 1.00 97.81 108 ILE A O 1
ATOM 845 N N . ILE A 1 109 ? 0.357 3.944 9.559 1.00 97.81 109 ILE A N 1
ATOM 846 C CA . ILE A 1 109 ? 0.325 4.344 8.154 1.00 97.81 109 ILE A CA 1
ATOM 847 C C . ILE A 1 109 ? -0.083 5.814 8.118 1.00 97.81 109 ILE A C 1
ATOM 849 O O . ILE A 1 109 ? -1.270 6.139 8.160 1.00 97.81 109 ILE A O 1
ATOM 853 N N . ASN A 1 110 ? 0.913 6.700 8.067 1.00 97.81 110 ASN A N 1
ATOM 854 C CA . ASN A 1 110 ? 0.704 8.142 7.996 1.00 97.81 110 ASN A CA 1
ATOM 855 C C . ASN A 1 110 ? 1.779 8.797 7.104 1.00 97.81 110 ASN A C 1
ATOM 857 O O . ASN A 1 110 ? 2.968 8.564 7.317 1.00 97.81 110 ASN A O 1
ATOM 861 N N . PRO A 1 111 ? 1.394 9.609 6.100 1.00 97.25 111 PRO A N 1
ATOM 862 C CA . PRO A 1 111 ? 2.326 10.209 5.142 1.00 97.25 111 PRO A CA 1
ATOM 863 C C . PRO A 1 111 ? 3.238 11.296 5.742 1.00 97.25 111 PRO A C 1
ATOM 865 O O . PRO A 1 111 ? 4.137 11.760 5.050 1.00 97.25 111 PRO A O 1
ATOM 868 N N . LYS A 1 112 ? 3.004 11.715 6.993 1.00 96.81 112 LYS A N 1
ATOM 869 C CA . LYS A 1 112 ? 3.787 12.724 7.730 1.00 96.81 112 LYS A CA 1
ATOM 870 C C . LYS A 1 112 ? 4.774 12.118 8.729 1.00 96.81 112 LYS A C 1
ATOM 872 O O . LYS A 1 112 ? 5.330 12.846 9.549 1.00 96.81 112 LYS A O 1
ATOM 877 N N . MET A 1 113 ? 4.943 10.796 8.721 1.00 95.81 113 MET A N 1
ATOM 878 C CA . MET A 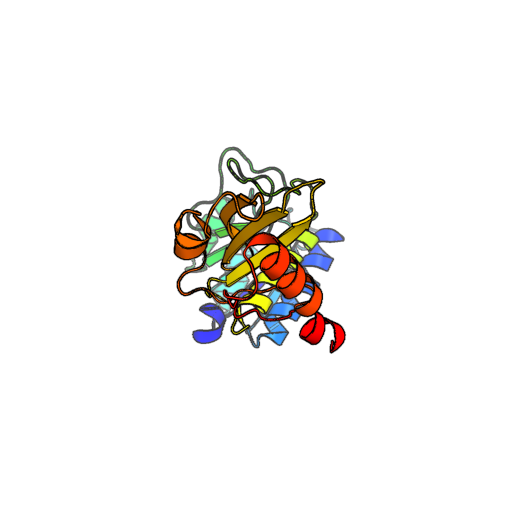1 113 ? 5.906 10.133 9.597 1.00 95.81 113 MET A CA 1
ATOM 879 C C . MET A 1 113 ? 7.335 10.584 9.281 1.00 95.81 113 MET A C 1
ATOM 881 O O . MET A 1 113 ? 7.722 10.730 8.121 1.00 95.81 113 MET A O 1
ATOM 885 N N . GLU A 1 114 ? 8.123 10.817 10.331 1.00 92.31 114 GLU A N 1
ATOM 886 C CA . GLU A 1 114 ? 9.516 11.231 10.187 1.00 92.31 114 GLU A CA 1
ATOM 887 C C . GLU A 1 114 ? 10.330 10.135 9.482 1.00 92.31 114 GLU A C 1
ATOM 889 O O . GLU A 1 114 ? 10.303 8.972 9.882 1.00 92.31 114 GLU A O 1
ATOM 894 N N . GLY A 1 115 ? 11.073 10.517 8.440 1.00 89.31 115 GLY A N 1
ATOM 895 C CA . GLY A 1 115 ? 11.919 9.602 7.669 1.00 89.31 115 GLY A CA 1
ATOM 896 C C . GLY A 1 115 ? 11.228 8.899 6.496 1.00 89.31 115 GLY A C 1
ATOM 897 O O . GLY A 1 115 ? 11.886 8.118 5.814 1.00 89.31 115 GLY A O 1
ATOM 898 N N . GLU A 1 116 ? 9.949 9.179 6.231 1.00 87.25 116 GLU A N 1
ATOM 899 C CA . GLU A 1 116 ? 9.250 8.676 5.044 1.00 87.25 116 GLU A CA 1
ATOM 900 C C . GLU A 1 116 ? 9.539 9.530 3.795 1.00 87.25 116 GLU A C 1
ATOM 902 O O . GLU A 1 116 ? 9.450 10.756 3.828 1.00 87.25 116 GLU A O 1
ATOM 907 N N . ASP A 1 117 ? 9.796 8.873 2.658 1.00 87.50 117 ASP A N 1
ATOM 908 C CA . ASP A 1 117 ? 10.016 9.515 1.346 1.00 87.50 117 ASP A CA 1
ATOM 909 C C . ASP A 1 117 ? 8.732 9.565 0.487 1.00 87.50 117 ASP A C 1
ATOM 911 O O . ASP A 1 117 ? 8.773 9.700 -0.743 1.00 87.50 117 ASP A O 1
ATOM 915 N N . TYR A 1 118 ? 7.556 9.403 1.104 1.00 91.56 118 TYR A N 1
ATOM 916 C CA . TYR A 1 118 ? 6.294 9.376 0.370 1.00 91.56 118 TYR A CA 1
ATOM 917 C C . TYR A 1 118 ? 6.002 10.749 -0.271 1.00 91.56 118 TYR A C 1
ATOM 919 O O . TYR A 1 118 ? 5.902 11.755 0.430 1.00 91.56 118 TYR A O 1
ATOM 927 N N . PRO A 1 119 ? 5.791 10.833 -1.600 1.00 92.00 119 PRO A N 1
ATOM 928 C CA . PRO A 1 119 ? 5.775 12.117 -2.311 1.00 92.00 119 PRO A CA 1
ATOM 929 C C . PRO A 1 119 ? 4.522 12.973 -2.068 1.00 92.00 119 PRO A C 1
ATOM 931 O O . PRO A 1 119 ? 4.452 14.100 -2.558 1.00 92.00 119 PRO A O 1
ATOM 934 N N . PHE A 1 120 ? 3.513 12.451 -1.362 1.00 95.06 120 PHE A N 1
ATOM 935 C CA . PHE A 1 120 ? 2.242 13.140 -1.136 1.00 95.06 120 PHE A CA 1
ATOM 936 C C . PHE A 1 120 ? 1.917 13.247 0.359 1.00 95.06 120 PHE A C 1
ATOM 938 O O . PHE A 1 120 ? 0.991 12.614 0.857 1.00 95.06 120 PHE A O 1
ATOM 945 N N . GLU A 1 121 ? 2.663 14.091 1.067 1.00 95.56 121 GLU A N 1
ATOM 946 C CA . GLU A 1 121 ? 2.541 14.309 2.518 1.00 95.56 121 GLU A CA 1
ATOM 947 C C . GLU A 1 121 ? 1.134 14.767 2.974 1.00 95.56 121 GLU A C 1
ATOM 949 O O . GLU A 1 121 ? 0.708 14.525 4.101 1.00 95.56 121 GLU A O 1
ATOM 954 N N . HIS A 1 122 ? 0.385 15.448 2.103 1.00 96.31 122 HIS A N 1
ATOM 955 C CA . HIS A 1 122 ? -0.873 16.123 2.456 1.00 96.31 122 HIS A CA 1
ATOM 956 C C . HIS A 1 122 ? -2.127 15.435 1.905 1.00 96.31 122 HIS A C 1
ATOM 958 O O . HIS A 1 122 ? -3.142 16.091 1.666 1.00 96.31 122 HIS A O 1
ATOM 964 N N . ILE A 1 123 ? -2.066 14.126 1.658 1.00 97.75 123 ILE A N 1
ATOM 965 C CA . ILE A 1 123 ? -3.265 13.361 1.298 1.00 97.75 123 ILE A CA 1
ATOM 966 C C . ILE A 1 123 ? -4.252 13.298 2.475 1.00 97.75 123 ILE A C 1
ATOM 968 O O . ILE A 1 123 ? -3.864 13.447 3.631 1.00 97.75 123 ILE A O 1
ATOM 972 N N . SER A 1 124 ? -5.537 13.119 2.169 1.00 98.38 124 SER A N 1
ATOM 973 C CA . SER A 1 124 ? -6.607 12.991 3.168 1.00 98.38 124 SER A CA 1
ATOM 974 C C . SER A 1 124 ? -6.575 11.612 3.850 1.00 98.38 124 SER A C 1
ATOM 976 O O . SER A 1 124 ? -5.972 10.680 3.299 1.00 98.38 124 SER A O 1
ATOM 978 N N . GLY A 1 125 ? -7.248 11.443 4.990 1.00 98.31 125 GLY A N 1
ATOM 979 C CA . GLY A 1 125 ? -7.430 10.141 5.637 1.00 98.31 125 GLY A CA 1
ATOM 980 C C . GLY A 1 125 ? -8.039 9.107 4.681 1.00 98.31 125 GLY A C 1
ATOM 981 O O . GLY A 1 125 ? -7.535 7.987 4.555 1.00 98.31 125 GLY A O 1
ATOM 982 N N . CYS A 1 126 ? -9.014 9.516 3.864 1.00 98.50 126 CYS A N 1
ATOM 983 C CA . CYS A 1 126 ? -9.638 8.664 2.851 1.00 98.50 126 CYS A CA 1
ATOM 984 C C . CYS A 1 126 ? -8.657 8.225 1.766 1.00 98.50 126 CYS A C 1
ATOM 986 O O . CYS A 1 126 ? -8.735 7.096 1.273 1.00 98.50 126 CYS A O 1
ATOM 988 N N . ALA A 1 127 ? -7.709 9.079 1.387 1.00 98.50 127 ALA A N 1
ATOM 989 C CA . ALA A 1 127 ? -6.660 8.699 0.454 1.00 98.50 127 ALA A CA 1
ATOM 990 C C . ALA A 1 127 ? -5.662 7.708 1.084 1.00 98.50 127 ALA A C 1
ATOM 992 O O . ALA A 1 127 ? -5.213 6.795 0.387 1.00 98.50 127 ALA A O 1
ATOM 993 N N . VAL A 1 128 ? -5.360 7.817 2.385 1.00 98.56 128 VAL A N 1
ATOM 994 C CA . VAL A 1 128 ? -4.567 6.809 3.118 1.00 98.56 128 VAL A CA 1
ATOM 995 C C . VAL A 1 128 ? -5.313 5.470 3.167 1.00 98.56 128 VAL A C 1
ATOM 997 O O . VAL A 1 128 ? -4.748 4.440 2.789 1.00 98.56 128 VAL A O 1
ATOM 1000 N N . ALA A 1 129 ? -6.604 5.475 3.516 1.00 98.56 129 ALA A N 1
ATOM 1001 C CA . ALA A 1 129 ? -7.454 4.283 3.502 1.00 98.56 129 ALA A CA 1
ATOM 1002 C C . ALA A 1 129 ? -7.532 3.646 2.100 1.00 98.56 129 ALA A C 1
ATOM 1004 O O . ALA A 1 129 ? -7.415 2.428 1.955 1.00 98.56 129 ALA A O 1
ATOM 1005 N N . TYR A 1 130 ? -7.634 4.461 1.044 1.00 98.44 130 TYR A N 1
ATOM 1006 C CA . TYR A 1 130 ? -7.580 3.998 -0.344 1.00 98.44 130 TYR A CA 1
ATOM 1007 C C . TYR A 1 130 ? -6.240 3.342 -0.700 1.00 98.44 130 TYR A C 1
ATOM 1009 O O . TYR A 1 130 ? -6.217 2.313 -1.385 1.00 98.44 130 TYR A O 1
ATOM 1017 N N . LYS A 1 131 ? -5.112 3.890 -0.231 1.00 97.56 131 LYS A N 1
ATOM 1018 C CA . LYS A 1 131 ? -3.792 3.272 -0.424 1.00 97.56 131 LYS A CA 1
ATOM 1019 C C . LYS A 1 131 ? -3.693 1.926 0.286 1.00 97.56 131 LYS A C 1
ATOM 1021 O O . LYS A 1 131 ? -3.215 0.975 -0.332 1.00 97.56 131 LYS A O 1
ATOM 1026 N N . LEU A 1 132 ? -4.211 1.811 1.511 1.00 98.00 132 LEU A N 1
ATOM 1027 C CA . LEU A 1 132 ? -4.289 0.529 2.215 1.00 98.00 132 LEU A CA 1
ATOM 1028 C C . LEU A 1 132 ? -5.158 -0.479 1.449 1.00 98.00 132 LEU A C 1
ATOM 1030 O O . LEU A 1 132 ? -4.716 -1.597 1.192 1.00 98.00 132 LEU A O 1
ATOM 1034 N N . ALA A 1 133 ? -6.356 -0.084 1.013 1.00 98.06 133 ALA A N 1
ATOM 1035 C CA . ALA A 1 133 ? -7.240 -0.937 0.218 1.00 98.06 133 ALA A CA 1
ATOM 1036 C C . ALA A 1 133 ? -6.574 -1.402 -1.091 1.00 98.06 133 ALA A C 1
ATOM 1038 O O . ALA A 1 133 ? -6.646 -2.578 -1.455 1.00 98.06 133 ALA A O 1
ATOM 1039 N N . THR A 1 134 ? -5.862 -0.500 -1.772 1.00 96.56 134 THR A N 1
ATOM 1040 C CA . THR A 1 134 ? -5.087 -0.815 -2.981 1.00 96.56 134 THR A CA 1
ATOM 1041 C C . THR A 1 134 ? -3.990 -1.835 -2.682 1.00 96.56 134 THR A C 1
ATOM 1043 O O . THR A 1 134 ? -3.851 -2.812 -3.415 1.00 96.56 134 THR A O 1
ATOM 1046 N N . ALA A 1 135 ? -3.242 -1.653 -1.590 1.00 96.50 135 ALA A N 1
ATOM 1047 C CA . ALA A 1 135 ? -2.198 -2.584 -1.173 1.00 96.50 135 ALA A CA 1
ATOM 1048 C C . ALA A 1 135 ? -2.768 -3.970 -0.827 1.00 96.50 135 ALA A C 1
ATOM 1050 O O . ALA A 1 135 ? -2.202 -4.984 -1.232 1.00 96.50 135 ALA A O 1
ATOM 1051 N N . LEU A 1 136 ? -3.916 -4.029 -0.144 1.00 96.31 136 LEU A N 1
ATOM 1052 C CA . LEU A 1 136 ? -4.601 -5.283 0.180 1.00 96.31 136 LEU A CA 1
ATOM 1053 C C . LEU A 1 136 ? -5.080 -6.019 -1.076 1.00 96.31 136 LEU A C 1
ATOM 1055 O O . LEU A 1 136 ? -4.883 -7.231 -1.179 1.00 96.31 136 LEU A O 1
ATOM 1059 N N . ARG A 1 137 ? -5.658 -5.300 -2.048 1.00 94.44 137 ARG A N 1
ATOM 1060 C CA . ARG A 1 137 ? -6.053 -5.877 -3.343 1.00 94.44 137 ARG A CA 1
ATOM 1061 C C . ARG A 1 137 ? -4.840 -6.350 -4.140 1.00 94.44 137 ARG A C 1
ATOM 1063 O O . ARG A 1 137 ? -4.849 -7.474 -4.632 1.00 94.44 137 ARG A O 1
ATOM 1070 N N . PHE A 1 138 ? -3.778 -5.547 -4.209 1.00 94.25 138 PHE A N 1
ATOM 1071 C CA . PHE A 1 138 ? -2.526 -5.940 -4.859 1.00 94.25 138 PHE A CA 1
ATOM 1072 C C . PHE A 1 138 ? -1.923 -7.194 -4.213 1.00 94.25 138 PHE A C 1
ATOM 1074 O O . PHE A 1 138 ? -1.452 -8.080 -4.922 1.00 94.25 138 PHE A O 1
ATOM 1081 N N . ALA A 1 139 ? -2.012 -7.325 -2.887 1.00 94.44 139 ALA A N 1
ATOM 1082 C CA . ALA A 1 139 ? -1.537 -8.499 -2.160 1.00 94.44 139 ALA A CA 1
ATOM 1083 C C . ALA A 1 139 ? -2.295 -9.800 -2.493 1.00 94.44 139 ALA A C 1
ATOM 1085 O O . ALA A 1 139 ? -1.835 -10.872 -2.111 1.00 94.44 139 ALA A O 1
ATOM 1086 N N . GLN A 1 140 ? -3.443 -9.724 -3.182 1.00 92.62 140 GLN A N 1
ATOM 1087 C CA . GLN A 1 140 ? -4.151 -10.898 -3.712 1.00 92.62 140 GLN A CA 1
ATOM 1088 C C . GLN A 1 140 ? -3.693 -11.297 -5.124 1.00 92.62 140 GLN A C 1
ATOM 1090 O O . GLN A 1 140 ? -4.140 -12.321 -5.631 1.00 92.62 140 GLN A O 1
ATOM 1095 N N . SER A 1 141 ? -2.858 -10.488 -5.781 1.00 91.56 141 SER A N 1
ATOM 1096 C CA . SER A 1 141 ? -2.369 -10.768 -7.133 1.00 91.56 141 SER A CA 1
ATOM 1097 C C . SER A 1 141 ? -1.130 -11.663 -7.122 1.00 91.56 141 SER A C 1
ATOM 1099 O O . SER A 1 141 ? -0.347 -11.648 -6.170 1.00 91.56 141 SER A O 1
ATOM 1101 N N . ASP A 1 142 ? -0.892 -12.362 -8.233 1.00 89.69 142 ASP A N 1
ATOM 1102 C CA . ASP A 1 142 ? 0.315 -13.175 -8.431 1.00 89.69 142 ASP A CA 1
ATOM 1103 C C . ASP A 1 142 ? 1.604 -12.335 -8.467 1.00 89.69 142 ASP A C 1
ATOM 1105 O O . ASP A 1 142 ? 2.695 -12.866 -8.276 1.00 89.69 142 ASP A O 1
ATOM 1109 N N . ALA A 1 143 ? 1.492 -11.016 -8.667 1.00 88.88 143 ALA A N 1
ATOM 1110 C CA . ALA A 1 143 ? 2.617 -10.084 -8.632 1.00 88.88 143 ALA A CA 1
ATOM 1111 C C . ALA A 1 143 ? 3.074 -9.746 -7.200 1.00 88.88 143 ALA A C 1
ATOM 1113 O O . ALA A 1 143 ? 4.154 -9.180 -7.008 1.00 88.88 143 ALA A O 1
ATOM 1114 N N . TYR A 1 144 ? 2.284 -10.077 -6.174 1.00 94.19 144 TYR A N 1
ATOM 1115 C CA . TYR A 1 144 ? 2.660 -9.796 -4.794 1.00 94.19 144 TYR A CA 1
ATOM 1116 C C . TYR A 1 144 ? 3.931 -10.556 -4.392 1.00 94.19 144 TYR A C 1
ATOM 1118 O O . TYR A 1 144 ? 4.070 -11.757 -4.627 1.00 94.19 144 TYR A O 1
ATOM 1126 N N . LYS A 1 145 ? 4.875 -9.837 -3.770 1.00 93.81 145 LYS A N 1
ATOM 1127 C CA . LYS A 1 145 ? 6.231 -10.286 -3.404 1.00 93.81 145 LYS A CA 1
ATOM 1128 C C . LYS A 1 145 ? 7.125 -10.707 -4.575 1.00 93.81 145 LYS A C 1
ATOM 1130 O O . LYS A 1 145 ? 8.291 -11.019 -4.328 1.00 93.81 145 LYS A O 1
ATOM 1135 N N . GLN A 1 146 ? 6.644 -10.653 -5.814 1.00 92.81 146 GLN A N 1
ATOM 1136 C CA . GLN A 1 146 ? 7.485 -10.882 -6.982 1.00 92.81 146 GLN A CA 1
ATOM 1137 C C . GLN A 1 146 ? 8.337 -9.647 -7.258 1.00 92.81 146 GLN A C 1
ATOM 1139 O O . GLN A 1 146 ? 7.882 -8.510 -7.113 1.00 92.81 146 GLN A O 1
ATOM 1144 N N . GLU A 1 147 ? 9.589 -9.888 -7.629 1.00 93.62 147 GLU A N 1
ATOM 1145 C CA . GLU A 1 147 ? 10.454 -8.860 -8.189 1.00 93.62 147 GLU A CA 1
ATOM 1146 C C . GLU A 1 147 ? 10.292 -8.881 -9.707 1.00 93.62 147 GLU A C 1
ATOM 1148 O O . GLU A 1 147 ? 10.363 -9.940 -10.335 1.00 93.62 147 GLU A O 1
ATOM 1153 N N . ILE A 1 148 ? 10.021 -7.714 -10.281 1.00 93.56 148 ILE A N 1
ATOM 1154 C CA . ILE A 1 148 ? 9.899 -7.536 -11.725 1.00 93.56 148 ILE A CA 1
ATOM 1155 C C . ILE A 1 148 ? 10.747 -6.349 -12.164 1.00 93.56 148 ILE A C 1
ATOM 1157 O O . ILE A 1 148 ? 10.964 -5.409 -11.397 1.00 93.56 148 ILE A O 1
ATOM 1161 N N . CYS A 1 149 ? 11.209 -6.368 -13.410 1.00 96.81 149 CYS A N 1
ATOM 1162 C CA . CYS A 1 149 ? 11.962 -5.268 -13.991 1.00 96.81 149 CYS A CA 1
ATOM 1163 C C . CYS A 1 149 ? 11.103 -4.529 -15.013 1.00 96.81 149 CYS A C 1
ATOM 1165 O O . CYS A 1 149 ? 10.673 -5.122 -15.995 1.00 96.81 149 CYS A O 1
ATOM 1167 N N . LEU A 1 150 ? 10.904 -3.228 -14.829 1.00 97.12 150 LEU A N 1
ATOM 1168 C CA . LEU A 1 150 ? 10.397 -2.350 -15.880 1.00 97.12 150 LEU A CA 1
ATOM 1169 C C . LEU A 1 150 ? 11.574 -1.897 -16.741 1.00 97.12 150 LEU A C 1
ATOM 1171 O O . LEU A 1 150 ? 12.591 -1.486 -16.182 1.00 97.12 150 LEU A O 1
ATOM 1175 N N . LEU A 1 151 ? 11.453 -1.967 -18.065 1.00 97.81 151 LEU A N 1
ATOM 1176 C CA . LEU A 1 151 ? 12.475 -1.506 -19.007 1.00 97.81 151 LEU A CA 1
ATOM 1177 C C . LEU A 1 151 ? 11.875 -0.502 -19.993 1.00 97.81 151 LEU A C 1
ATOM 1179 O O . LEU A 1 151 ? 10.783 -0.706 -20.517 1.00 97.81 151 LEU A O 1
ATOM 1183 N N . HIS A 1 152 ? 12.615 0.570 -20.258 1.00 98.06 152 HIS A N 1
ATOM 1184 C CA . HIS A 1 152 ? 12.292 1.537 -21.299 1.00 98.06 152 HIS A CA 1
ATOM 1185 C C . HIS A 1 152 ? 13.562 1.988 -22.019 1.00 98.06 152 HIS A C 1
ATOM 1187 O O . HIS A 1 152 ? 14.584 2.270 -21.383 1.00 98.06 152 HIS A O 1
ATOM 1193 N N . VAL A 1 153 ? 13.501 2.092 -23.345 1.00 98.00 153 VAL A N 1
ATOM 1194 C CA . VAL A 1 153 ? 14.578 2.647 -24.161 1.00 98.00 153 VAL A CA 1
ATOM 1195 C C . VAL A 1 153 ? 14.165 3.982 -24.754 1.00 98.00 153 VAL A C 1
ATOM 1197 O O . VAL A 1 153 ? 13.180 4.115 -25.477 1.00 98.00 153 VAL A O 1
ATOM 1200 N N . ARG A 1 154 ? 15.007 4.987 -24.523 1.00 97.50 154 ARG A N 1
ATOM 1201 C CA . ARG A 1 154 ? 14.861 6.323 -25.084 1.00 97.50 154 ARG A CA 1
ATOM 1202 C C . ARG A 1 154 ? 15.931 6.577 -26.149 1.00 97.50 154 ARG A C 1
ATOM 1204 O O . ARG A 1 154 ? 17.121 6.584 -25.819 1.00 97.50 154 ARG A O 1
ATOM 1211 N N . PRO A 1 155 ? 15.559 6.833 -27.416 1.00 97.19 155 PRO A N 1
ATOM 1212 C CA . PRO A 1 155 ? 16.527 7.235 -28.427 1.00 97.19 155 PRO A CA 1
ATOM 1213 C C . PRO A 1 155 ? 17.082 8.634 -28.118 1.00 97.19 155 PRO A C 1
ATOM 1215 O O . PRO A 1 155 ? 16.347 9.561 -27.774 1.00 97.19 155 PRO A O 1
ATOM 1218 N N . LEU A 1 156 ? 18.394 8.788 -28.267 1.00 96.62 156 LEU A N 1
ATOM 1219 C CA . LEU A 1 156 ? 19.118 10.059 -28.256 1.00 96.62 156 LEU A CA 1
ATOM 1220 C C . LEU A 1 156 ? 19.674 10.326 -29.666 1.00 96.62 156 LEU A C 1
ATOM 1222 O O . LEU A 1 156 ? 19.471 9.537 -30.584 1.00 96.62 156 LEU A O 1
ATOM 1226 N N . LYS A 1 157 ? 20.384 11.446 -29.860 1.00 94.50 157 LYS A N 1
ATOM 1227 C CA . LYS A 1 157 ? 20.880 11.852 -31.189 1.00 94.50 157 LYS A CA 1
ATOM 1228 C C . LYS A 1 157 ? 21.741 10.776 -31.871 1.00 94.50 157 LYS A C 1
ATOM 1230 O O . LYS A 1 157 ? 21.492 10.453 -33.024 1.00 94.50 157 LYS A O 1
ATOM 1235 N N . ASP A 1 158 ? 22.730 10.250 -31.151 1.00 95.31 158 ASP A N 1
ATOM 1236 C CA . ASP A 1 158 ? 23.719 9.282 -31.658 1.00 95.31 158 ASP A CA 1
ATOM 1237 C C . ASP A 1 158 ? 23.885 8.089 -30.688 1.00 95.31 158 ASP A C 1
ATOM 1239 O O . ASP A 1 158 ? 24.904 7.400 -30.678 1.00 95.31 158 ASP A O 1
ATOM 1243 N N . ALA A 1 159 ? 22.907 7.891 -29.801 1.00 96.94 159 ALA A N 1
ATOM 1244 C CA . ALA A 1 159 ? 22.957 6.927 -28.707 1.00 96.94 159 ALA A CA 1
ATOM 1245 C C . ALA A 1 159 ? 21.545 6.496 -28.292 1.00 96.94 159 ALA A C 1
ATOM 1247 O O . ALA A 1 159 ? 20.556 7.089 -28.715 1.00 96.94 159 ALA A O 1
ATOM 1248 N N . TYR A 1 160 ? 21.466 5.513 -27.406 1.00 97.69 160 TYR A N 1
ATOM 1249 C CA . TYR A 1 160 ? 20.237 5.056 -26.766 1.00 97.69 160 TYR A CA 1
ATOM 1250 C C . TYR A 1 160 ? 20.437 5.071 -25.259 1.00 97.69 160 TYR A C 1
ATOM 1252 O O . TYR A 1 160 ? 21.470 4.617 -24.774 1.00 97.69 160 TYR A O 1
ATOM 1260 N N . GLN A 1 161 ? 19.470 5.599 -24.520 1.00 97.69 161 GLN A N 1
ATOM 1261 C CA . GLN A 1 161 ? 19.443 5.482 -23.070 1.00 97.69 161 GLN A CA 1
ATOM 1262 C C . GLN A 1 161 ? 18.494 4.350 -22.696 1.00 97.69 161 GLN A C 1
ATOM 1264 O O . GLN A 1 161 ? 17.320 4.400 -23.045 1.00 97.69 161 GLN A O 1
ATOM 1269 N N . ILE A 1 162 ? 19.009 3.347 -21.998 1.00 97.56 162 ILE A N 1
ATOM 1270 C CA . ILE A 1 162 ? 18.229 2.251 -21.438 1.00 97.56 162 ILE A CA 1
ATOM 1271 C C . ILE A 1 162 ? 18.013 2.546 -19.958 1.00 97.56 162 ILE A C 1
ATOM 1273 O O . ILE A 1 162 ? 18.975 2.778 -19.221 1.00 97.56 162 ILE A O 1
ATOM 1277 N N . GLU A 1 163 ? 16.758 2.539 -19.532 1.00 98.06 163 GLU A N 1
ATOM 1278 C CA . GLU A 1 163 ? 16.361 2.694 -18.139 1.00 98.06 163 GLU A CA 1
ATOM 1279 C C . GLU A 1 163 ? 15.663 1.425 -17.667 1.00 98.06 163 GLU A C 1
ATOM 1281 O O . GLU A 1 163 ? 14.719 0.951 -18.297 1.00 98.06 163 GLU A O 1
ATOM 1286 N N . CYS A 1 164 ? 16.140 0.885 -16.549 1.00 97.81 164 CYS A N 1
ATOM 1287 C CA . CYS A 1 164 ? 15.573 -0.289 -15.913 1.00 97.81 164 CYS A CA 1
ATOM 1288 C C . CYS A 1 164 ? 15.278 0.014 -14.445 1.00 97.81 164 CYS A C 1
ATOM 1290 O O . CYS A 1 164 ? 16.105 0.616 -13.754 1.00 97.81 164 CYS A O 1
ATOM 1292 N N . ILE A 1 165 ? 14.125 -0.430 -13.955 1.00 97.62 165 ILE A N 1
ATOM 1293 C CA . ILE A 1 165 ? 13.739 -0.308 -12.548 1.00 97.62 165 ILE A CA 1
ATOM 1294 C C . ILE A 1 165 ? 13.274 -1.679 -12.073 1.00 97.62 165 ILE A C 1
ATOM 1296 O O . ILE A 1 165 ? 12.284 -2.201 -12.582 1.00 97.62 165 ILE A O 1
ATOM 1300 N N . LYS A 1 166 ? 13.964 -2.249 -11.085 1.00 97.00 166 LYS A N 1
ATOM 1301 C CA . LYS A 1 166 ? 13.448 -3.393 -10.335 1.00 97.00 166 LYS A CA 1
ATOM 1302 C C . LYS A 1 166 ? 12.460 -2.885 -9.308 1.00 97.00 166 LYS A C 1
ATOM 1304 O O . LYS A 1 166 ? 12.795 -2.020 -8.494 1.00 97.00 166 LYS A O 1
ATOM 1309 N N . ILE A 1 167 ? 11.258 -3.437 -9.342 1.00 95.56 167 ILE A N 1
AT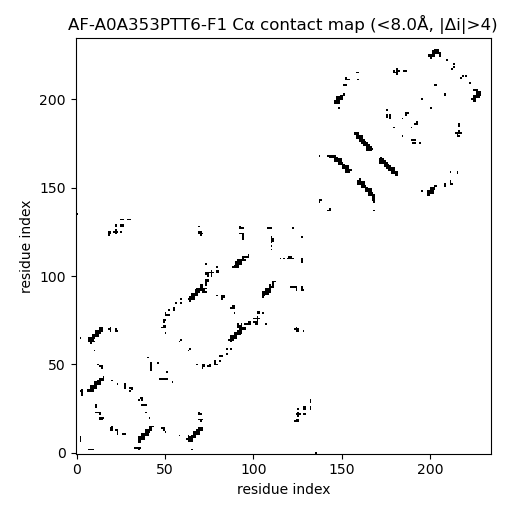OM 1310 C CA . ILE A 1 167 ? 10.213 -3.140 -8.376 1.00 95.56 167 ILE A CA 1
ATOM 1311 C C . ILE A 1 167 ? 9.758 -4.421 -7.690 1.00 95.56 167 ILE A C 1
ATOM 1313 O O . ILE A 1 167 ? 9.701 -5.489 -8.293 1.00 95.56 167 ILE A O 1
ATOM 1317 N N . GLN A 1 168 ? 9.395 -4.291 -6.421 1.00 95.06 168 GLN A N 1
ATOM 1318 C CA . GLN A 1 168 ? 8.700 -5.325 -5.668 1.00 95.06 168 GLN A CA 1
ATOM 1319 C C . GLN A 1 168 ? 7.633 -4.642 -4.822 1.00 95.06 168 GLN A C 1
ATOM 1321 O O . GLN A 1 168 ? 7.918 -3.665 -4.129 1.00 95.06 168 GLN A O 1
ATOM 1326 N N . ASN A 1 169 ? 6.405 -5.160 -4.870 1.00 93.38 169 ASN A N 1
ATOM 1327 C CA . ASN A 1 169 ? 5.246 -4.557 -4.203 1.00 93.38 169 ASN A CA 1
ATOM 1328 C C . ASN A 1 169 ? 5.024 -3.086 -4.579 1.00 93.38 169 ASN A C 1
ATOM 1330 O O . ASN A 1 169 ? 4.693 -2.274 -3.722 1.00 93.38 169 ASN A O 1
ATOM 1334 N N . MET A 1 170 ? 5.230 -2.748 -5.856 1.00 90.19 170 MET A N 1
ATOM 1335 C CA . MET A 1 170 ? 5.144 -1.378 -6.382 1.00 90.19 170 MET A CA 1
ATOM 1336 C C . MET A 1 170 ? 6.177 -0.395 -5.801 1.00 90.19 170 MET A C 1
ATOM 1338 O O . MET A 1 170 ? 6.114 0.795 -6.099 1.00 90.19 170 MET A O 1
ATOM 1342 N N . CYS A 1 171 ? 7.151 -0.878 -5.026 1.00 91.06 171 CYS A N 1
ATOM 1343 C CA . CYS A 1 171 ? 8.256 -0.077 -4.513 1.00 91.06 171 CYS A CA 1
ATOM 1344 C C . CYS A 1 171 ? 9.522 -0.328 -5.334 1.00 91.06 171 CYS A C 1
ATOM 1346 O O . CYS A 1 171 ? 9.866 -1.479 -5.613 1.00 91.06 171 CYS A O 1
ATOM 1348 N N . GLU A 1 172 ? 10.238 0.744 -5.671 1.00 94.50 172 GLU A N 1
ATOM 1349 C CA . GLU A 1 172 ? 11.560 0.670 -6.295 1.00 94.50 172 GLU A CA 1
ATOM 1350 C C . GLU A 1 172 ? 12.564 -0.013 -5.357 1.00 94.50 172 GLU A C 1
ATOM 1352 O O . GLU A 1 172 ? 12.644 0.301 -4.169 1.00 94.50 172 GLU A O 1
ATOM 1357 N N . LYS A 1 173 ? 13.309 -0.981 -5.896 1.00 95.38 173 LYS A N 1
ATOM 1358 C CA . LYS A 1 173 ? 14.385 -1.701 -5.199 1.00 95.38 173 LYS A CA 1
ATOM 1359 C C . LYS A 1 173 ? 15.750 -1.337 -5.748 1.00 95.38 173 LYS A C 1
ATOM 1361 O O . LYS A 1 173 ? 16.695 -1.146 -4.990 1.00 95.38 173 LYS A O 1
ATOM 1366 N N . GLU A 1 174 ? 15.844 -1.247 -7.066 1.00 96.31 174 GLU A N 1
ATOM 1367 C CA . GLU A 1 174 ? 17.085 -0.946 -7.759 1.00 96.31 174 GLU A CA 1
ATOM 1368 C C . GLU A 1 174 ? 16.773 -0.251 -9.082 1.00 96.31 174 GLU A C 1
ATOM 1370 O O . GLU A 1 174 ? 15.773 -0.558 -9.736 1.00 96.31 174 GLU A O 1
ATOM 1375 N N . ARG A 1 175 ? 17.655 0.648 -9.511 1.00 97.50 175 ARG A N 1
ATOM 1376 C CA . ARG A 1 175 ? 17.539 1.348 -10.787 1.00 97.50 175 ARG A CA 1
ATOM 1377 C C . ARG A 1 175 ? 18.863 1.342 -11.523 1.00 97.50 175 ARG A C 1
ATOM 1379 O O . ARG A 1 175 ? 19.916 1.608 -10.947 1.00 97.50 175 ARG A O 1
ATOM 1386 N N . LEU A 1 176 ? 18.780 1.125 -12.828 1.00 97.81 176 LEU A N 1
ATOM 1387 C CA . LEU A 1 176 ? 19.890 1.245 -13.755 1.00 97.81 176 LEU A CA 1
ATOM 1388 C C . LEU A 1 176 ? 19.522 2.235 -14.859 1.00 97.81 176 LEU A C 1
ATOM 1390 O O . LEU A 1 176 ? 18.461 2.144 -15.466 1.00 97.81 176 LEU A O 1
ATOM 1394 N N . SER A 1 177 ? 20.431 3.165 -15.137 1.00 97.50 177 SER A N 1
ATOM 1395 C CA . SER A 1 177 ? 20.398 3.991 -16.343 1.00 97.50 177 SER A CA 1
ATOM 1396 C C . SER A 1 177 ? 21.724 3.818 -17.071 1.00 97.50 177 SER A C 1
ATOM 1398 O O . SER A 1 177 ? 22.798 3.951 -16.468 1.00 97.50 177 SER A O 1
ATOM 1400 N N . GLU A 1 178 ? 21.661 3.465 -18.350 1.00 94.88 178 GLU A N 1
ATOM 1401 C CA . GLU A 1 178 ? 22.837 3.180 -19.160 1.00 94.88 178 GLU A CA 1
ATOM 1402 C C . GLU A 1 178 ? 22.699 3.762 -20.566 1.00 94.88 178 GLU A C 1
ATOM 1404 O O . GLU A 1 178 ? 21.719 3.522 -21.264 1.00 94.88 178 GLU A O 1
ATOM 1409 N N . THR 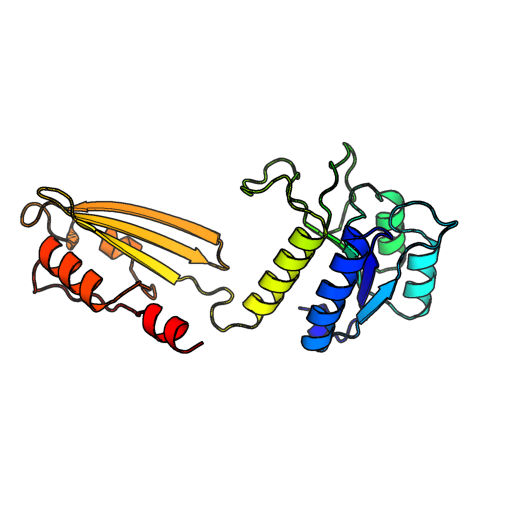A 1 179 ? 23.698 4.538 -20.986 1.00 96.50 179 THR A N 1
ATOM 1410 C CA . THR A 1 179 ? 23.741 5.136 -22.323 1.00 96.50 179 THR A CA 1
ATOM 1411 C C . THR A 1 179 ? 24.656 4.319 -23.219 1.00 96.50 179 THR A C 1
ATOM 1413 O O . THR A 1 179 ? 25.837 4.144 -22.920 1.00 96.50 179 THR A O 1
ATOM 1416 N N . VAL A 1 180 ? 24.124 3.867 -24.348 1.00 95.38 180 VAL A N 1
ATOM 1417 C CA . VAL A 1 180 ? 24.817 3.010 -25.306 1.00 95.38 180 VAL A CA 1
ATOM 1418 C C . VAL A 1 180 ? 24.936 3.723 -26.641 1.00 95.38 180 VAL A C 1
ATOM 1420 O O . VAL A 1 180 ? 23.946 4.143 -27.236 1.00 95.38 180 VAL A O 1
ATOM 1423 N N . VAL A 1 181 ? 26.171 3.842 -27.121 1.00 95.69 181 VAL A N 1
ATOM 1424 C CA . VAL A 1 181 ? 26.470 4.264 -28.491 1.00 95.69 181 VAL A CA 1
ATOM 1425 C C . VAL A 1 181 ? 26.620 2.996 -29.335 1.00 95.69 181 VAL A C 1
ATOM 1427 O O . VAL A 1 181 ? 27.510 2.188 -29.033 1.00 95.69 181 VAL A O 1
ATOM 1430 N N . PRO A 1 182 ? 25.786 2.790 -30.371 1.00 94.88 182 PRO A N 1
ATOM 1431 C CA . PRO A 1 182 ? 25.843 1.589 -31.198 1.00 94.88 182 PRO A CA 1
ATOM 1432 C C . PRO A 1 182 ? 27.248 1.318 -31.743 1.00 94.88 182 PRO A C 1
ATOM 1434 O O . PRO A 1 182 ? 27.929 2.215 -32.237 1.00 94.88 182 PRO A O 1
ATOM 1437 N N . GLY A 1 183 ? 27.700 0.067 -31.639 1.00 90.50 183 GLY A N 1
ATOM 1438 C CA . GLY A 1 183 ? 29.013 -0.371 -32.125 1.00 90.50 183 GLY A CA 1
ATOM 1439 C C . GLY A 1 183 ? 30.217 0.040 -31.265 1.00 90.50 183 GLY A C 1
ATOM 1440 O O . GLY A 1 183 ? 31.313 -0.464 -31.507 1.00 90.50 183 GLY A O 1
ATOM 1441 N N . LEU A 1 184 ? 30.045 0.897 -30.250 1.00 90.75 184 LEU A N 1
ATOM 1442 C CA . LEU A 1 184 ? 31.135 1.302 -29.353 1.00 90.75 184 LEU A CA 1
ATOM 1443 C C . LEU A 1 184 ? 31.338 0.310 -28.198 1.00 90.75 184 LEU A C 1
ATOM 1445 O O . LEU A 1 184 ? 32.472 0.021 -27.812 1.00 90.75 184 LEU A O 1
ATOM 1449 N N . ILE A 1 185 ? 30.242 -0.209 -27.639 1.00 85.56 185 ILE A N 1
ATOM 1450 C CA . ILE A 1 185 ? 30.241 -1.104 -26.475 1.00 85.56 185 ILE A CA 1
ATOM 1451 C C . ILE A 1 185 ? 29.329 -2.304 -26.760 1.00 85.56 185 ILE A C 1
ATOM 1453 O O . ILE A 1 185 ? 28.208 -2.148 -27.233 1.00 85.56 185 ILE A O 1
ATOM 1457 N N . SER A 1 186 ? 29.821 -3.511 -26.468 1.00 88.75 186 SER A N 1
ATOM 1458 C CA . SER A 1 186 ? 29.013 -4.741 -26.467 1.00 88.75 186 SER A CA 1
ATOM 1459 C C . SER A 1 186 ? 28.150 -4.799 -25.210 1.00 88.75 186 SER A C 1
ATOM 1461 O O . SER A 1 186 ? 28.641 -4.455 -24.135 1.00 88.75 186 SER A O 1
ATOM 1463 N N . ILE A 1 187 ? 26.933 -5.345 -25.307 1.00 91.00 187 ILE A N 1
ATOM 1464 C CA . ILE A 1 187 ? 26.060 -5.576 -24.144 1.00 91.00 187 ILE A CA 1
ATOM 1465 C C . ILE A 1 187 ? 26.756 -6.374 -23.030 1.00 91.00 187 ILE A C 1
ATOM 1467 O O . ILE A 1 187 ? 26.536 -6.144 -21.856 1.00 91.00 187 ILE A O 1
ATOM 1471 N N . SER A 1 188 ? 27.679 -7.277 -23.366 1.00 90.69 188 SER A N 1
ATOM 1472 C CA . SER A 1 188 ? 28.410 -8.067 -22.366 1.00 90.69 188 SER A CA 1
ATOM 1473 C C . SER A 1 188 ? 29.348 -7.234 -21.480 1.00 90.69 188 SER A C 1
ATOM 1475 O O . SER A 1 188 ? 29.930 -7.764 -20.541 1.00 90.69 188 SER A O 1
ATOM 1477 N N . LYS A 1 189 ? 29.585 -5.969 -21.841 1.00 91.50 189 LYS A N 1
ATOM 1478 C CA . LYS A 1 189 ? 30.404 -5.009 -21.091 1.00 91.50 189 LYS A CA 1
ATOM 1479 C C . LYS A 1 189 ? 29.561 -3.922 -20.417 1.00 91.50 189 LYS A C 1
ATOM 1481 O O . LYS A 1 189 ? 30.140 -3.048 -19.778 1.00 91.50 189 LYS A O 1
ATOM 1486 N N . THR A 1 190 ? 28.242 -3.947 -20.601 1.00 93.94 190 THR A N 1
ATOM 1487 C CA . THR A 1 190 ? 27.306 -3.072 -19.893 1.00 93.94 190 THR A CA 1
ATOM 1488 C C . THR A 1 190 ? 26.921 -3.694 -18.553 1.00 93.94 190 THR A C 1
ATOM 1490 O O . THR A 1 190 ? 27.272 -4.841 -18.266 1.00 93.94 190 THR A O 1
ATOM 1493 N N . ARG A 1 191 ? 26.191 -2.949 -17.719 1.00 95.62 191 ARG A N 1
ATOM 1494 C CA . ARG A 1 191 ? 25.636 -3.474 -16.457 1.00 95.62 191 ARG A CA 1
ATOM 1495 C C . ARG A 1 191 ? 24.302 -4.194 -16.661 1.00 95.62 191 ARG A C 1
ATOM 1497 O O . ARG A 1 191 ? 23.838 -4.891 -15.765 1.00 95.62 191 ARG A O 1
ATOM 1504 N N . LEU A 1 192 ? 23.698 -4.055 -17.844 1.00 95.25 192 LEU A N 1
ATOM 1505 C CA . LEU A 1 192 ? 22.392 -4.633 -18.168 1.00 95.25 192 LEU A CA 1
ATOM 1506 C C . LEU A 1 192 ? 22.303 -6.155 -17.972 1.00 95.25 192 LEU A C 1
ATOM 1508 O O . LEU A 1 192 ? 21.313 -6.575 -17.379 1.00 95.25 192 LEU A O 1
ATOM 1512 N N . PRO A 1 193 ? 23.264 -6.997 -18.414 1.00 94.12 193 PRO A N 1
ATOM 1513 C CA . PRO A 1 193 ? 23.126 -8.444 -18.255 1.00 94.12 193 PRO A CA 1
ATOM 1514 C C . PRO A 1 193 ? 23.022 -8.875 -16.793 1.00 94.12 193 PRO A C 1
ATOM 1516 O O . PRO A 1 193 ? 22.170 -9.693 -16.468 1.00 94.12 193 PRO A O 1
ATOM 1519 N N . GLU A 1 194 ? 23.857 -8.303 -15.923 1.00 94.81 194 GLU A N 1
ATOM 1520 C CA . GLU A 1 194 ? 23.839 -8.578 -14.483 1.00 94.81 194 GLU A CA 1
ATOM 1521 C C . GLU A 1 194 ? 22.558 -8.039 -13.838 1.00 94.81 194 GLU A C 1
ATOM 1523 O O . GLU A 1 194 ? 21.908 -8.737 -13.065 1.00 94.81 194 GLU A O 1
ATOM 1528 N N . PHE A 1 195 ? 22.140 -6.827 -14.215 1.00 95.81 195 PHE A N 1
ATOM 1529 C CA . PHE A 1 195 ? 20.933 -6.209 -13.672 1.00 95.81 195 PHE A CA 1
ATOM 1530 C C . PHE A 1 195 ? 19.655 -6.977 -14.042 1.00 95.81 195 PHE A C 1
ATOM 1532 O O . PHE A 1 195 ? 18.773 -7.139 -13.206 1.00 95.81 195 PHE A O 1
ATOM 1539 N N . LEU A 1 196 ? 19.545 -7.460 -15.281 1.00 94.06 196 LEU A N 1
ATOM 1540 C CA . LEU A 1 196 ? 18.345 -8.128 -15.800 1.00 94.06 196 LEU A CA 1
ATOM 1541 C C . LEU A 1 196 ? 18.314 -9.638 -15.516 1.00 94.06 196 LEU A C 1
ATOM 1543 O O . LEU A 1 196 ? 17.313 -10.299 -15.800 1.00 94.06 196 LEU A O 1
ATOM 1547 N N . GLN A 1 197 ? 19.397 -10.211 -14.988 1.00 90.25 197 GLN A N 1
ATOM 1548 C CA . GLN A 1 197 ? 19.507 -11.652 -14.804 1.00 90.25 197 GLN A CA 1
ATOM 1549 C C . GLN A 1 197 ? 18.408 -12.192 -13.876 1.00 90.25 197 GLN A C 1
ATOM 1551 O O . GLN A 1 197 ? 18.261 -11.760 -12.736 1.00 90.25 197 GLN A O 1
ATOM 1556 N N . GLY A 1 198 ? 17.657 -13.185 -14.367 1.00 88.00 198 GLY A N 1
ATOM 1557 C CA . GLY A 1 198 ? 16.609 -13.867 -13.600 1.00 88.00 198 GLY A CA 1
ATOM 1558 C C . GLY A 1 198 ? 15.306 -13.080 -13.438 1.00 88.00 198 GLY A C 1
ATOM 1559 O O . GLY A 1 198 ? 14.417 -13.554 -12.739 1.00 88.00 198 GLY A O 1
ATOM 1560 N N . GLN A 1 199 ? 15.178 -11.918 -14.083 1.00 89.81 199 GLN A N 1
ATOM 1561 C CA . GLN A 1 199 ? 14.008 -11.050 -13.964 1.00 89.81 199 GLN A CA 1
ATOM 1562 C C . GLN A 1 199 ? 12.986 -11.309 -15.070 1.00 89.81 199 GLN A C 1
ATOM 1564 O O . GLN A 1 199 ? 13.343 -11.582 -16.218 1.00 89.81 199 GLN A O 1
ATOM 1569 N N . GLN A 1 200 ? 11.705 -11.144 -14.740 1.00 92.69 200 GLN A N 1
ATOM 1570 C CA . GLN A 1 200 ? 10.683 -10.879 -15.751 1.00 92.69 200 GLN A CA 1
ATOM 1571 C C . GLN A 1 200 ? 10.777 -9.405 -16.159 1.00 92.69 200 GLN A C 1
ATOM 1573 O O . GLN A 1 200 ? 10.756 -8.523 -15.297 1.00 92.69 200 GLN A O 1
ATOM 1578 N N . ILE A 1 201 ? 10.917 -9.143 -17.461 1.00 96.06 201 ILE A N 1
ATOM 1579 C CA . ILE A 1 201 ? 11.133 -7.795 -17.995 1.00 96.06 201 ILE A CA 1
ATOM 1580 C C . ILE A 1 201 ? 9.845 -7.308 -18.646 1.00 96.06 201 ILE A C 1
ATOM 1582 O O . ILE A 1 201 ? 9.443 -7.812 -19.692 1.00 96.06 201 ILE A O 1
ATOM 1586 N N . PHE A 1 202 ? 9.222 -6.313 -18.036 1.00 95.75 202 PHE A N 1
ATOM 1587 C CA . PHE A 1 202 ? 7.992 -5.694 -18.494 1.00 95.75 202 PHE A CA 1
ATOM 1588 C C . PHE A 1 202 ? 8.295 -4.402 -19.246 1.00 95.75 202 PHE A C 1
ATOM 1590 O O . PHE A 1 202 ? 9.126 -3.596 -18.818 1.00 95.75 202 PHE A O 1
ATOM 1597 N N . VAL A 1 203 ? 7.597 -4.203 -20.358 1.00 96.94 203 VAL A N 1
ATOM 1598 C CA . VAL A 1 203 ? 7.747 -3.037 -21.229 1.00 96.94 203 VAL A CA 1
ATOM 1599 C C . VAL A 1 203 ? 6.395 -2.544 -21.722 1.00 96.94 203 VAL A C 1
ATOM 1601 O O . VAL A 1 203 ? 5.445 -3.319 -21.801 1.00 96.94 203 VAL A O 1
ATOM 1604 N N . TRP A 1 204 ? 6.320 -1.262 -22.078 1.00 94.56 204 TRP A N 1
ATOM 1605 C CA . TRP A 1 204 ? 5.156 -0.678 -22.739 1.00 94.56 204 TRP A CA 1
ATOM 1606 C C . TRP A 1 204 ? 5.405 -0.630 -24.251 1.00 94.56 204 TRP A C 1
ATOM 1608 O O . TRP A 1 204 ? 6.247 0.153 -24.683 1.00 94.56 204 TRP A O 1
ATOM 1618 N N . ASP A 1 205 ? 4.674 -1.435 -25.032 1.00 95.00 205 ASP A N 1
ATOM 1619 C CA . ASP A 1 205 ? 4.895 -1.667 -26.473 1.00 95.00 205 ASP A CA 1
ATOM 1620 C C . ASP A 1 205 ? 6.197 -2.440 -26.759 1.00 95.00 205 ASP A C 1
ATOM 1622 O O . ASP A 1 205 ? 7.274 -1.889 -27.018 1.00 95.00 205 ASP A O 1
ATOM 1626 N N . GLU A 1 206 ? 6.092 -3.770 -26.743 1.00 96.25 206 GLU A N 1
ATOM 1627 C CA . GLU A 1 206 ? 7.227 -4.667 -26.979 1.00 96.25 206 GLU A CA 1
ATOM 1628 C C . GLU A 1 206 ? 7.864 -4.455 -28.361 1.00 96.25 206 GLU A C 1
ATOM 1630 O O . GLU A 1 206 ? 9.082 -4.598 -28.513 1.00 96.25 206 GLU A O 1
ATOM 1635 N N . ALA A 1 207 ? 7.073 -4.112 -29.380 1.00 95.38 207 ALA A N 1
ATOM 1636 C CA . ALA A 1 207 ? 7.574 -3.962 -30.740 1.00 95.38 207 ALA A CA 1
ATOM 1637 C C . ALA A 1 207 ? 8.507 -2.750 -30.867 1.00 95.38 207 ALA A C 1
ATOM 1639 O O . ALA A 1 207 ? 9.562 -2.846 -31.511 1.00 95.38 207 ALA A O 1
ATOM 1640 N N . ILE A 1 208 ? 8.146 -1.627 -30.240 1.00 96.44 208 ILE A N 1
ATOM 1641 C CA . ILE A 1 208 ? 8.993 -0.431 -30.182 1.00 96.44 208 ILE A CA 1
ATOM 1642 C C . ILE A 1 208 ? 10.271 -0.727 -29.397 1.00 96.44 208 ILE A C 1
ATOM 1644 O O . ILE A 1 208 ? 11.369 -0.467 -29.896 1.00 96.44 208 ILE A O 1
ATOM 1648 N N . GLU A 1 209 ? 10.150 -1.321 -28.214 1.00 97.25 209 GLU A N 1
ATOM 1649 C CA . GLU A 1 209 ? 11.290 -1.556 -27.324 1.00 97.25 209 GLU A CA 1
ATOM 1650 C C . GLU A 1 209 ? 12.290 -2.555 -27.920 1.00 97.25 209 GLU A C 1
ATOM 1652 O O . GLU A 1 209 ? 13.493 -2.284 -27.966 1.00 97.25 209 GLU A O 1
ATOM 1657 N N . LYS A 1 210 ? 11.817 -3.661 -28.519 1.00 96.69 210 LYS A N 1
ATOM 1658 C CA . LYS A 1 210 ? 12.687 -4.601 -29.253 1.00 96.69 210 LYS A CA 1
ATOM 1659 C C . LYS A 1 210 ? 13.418 -3.930 -30.405 1.00 96.69 210 LYS A C 1
ATOM 1661 O O . LYS A 1 210 ? 14.591 -4.228 -30.639 1.00 96.69 210 LYS A O 1
ATOM 1666 N N . LYS A 1 211 ? 12.748 -3.040 -31.144 1.00 96.69 211 LYS A N 1
ATOM 1667 C CA . LYS A 1 211 ? 13.381 -2.303 -32.241 1.00 96.69 211 LYS A CA 1
ATOM 1668 C C . LYS A 1 211 ? 14.504 -1.406 -31.716 1.00 96.69 211 LYS A C 1
ATOM 1670 O O . LYS A 1 211 ? 15.604 -1.457 -32.257 1.00 96.69 211 LYS A O 1
ATOM 1675 N N . LEU A 1 212 ? 14.258 -0.639 -30.657 1.00 97.31 212 LEU A N 1
ATOM 1676 C CA . LEU A 1 212 ? 15.255 0.267 -30.081 1.00 97.31 212 LEU A CA 1
ATOM 1677 C C . LEU A 1 212 ? 16.439 -0.489 -29.463 1.00 97.31 212 LEU A C 1
ATOM 1679 O O . LEU A 1 212 ? 17.588 -0.113 -29.683 1.00 97.31 212 LEU A O 1
ATOM 1683 N N . LEU A 1 213 ? 16.189 -1.598 -28.762 1.00 96.50 213 LEU A N 1
ATOM 1684 C CA . LEU A 1 213 ? 17.243 -2.474 -28.238 1.00 96.50 213 LEU A CA 1
ATOM 1685 C C . LEU A 1 213 ? 18.086 -3.087 -29.362 1.00 96.50 213 LEU A C 1
ATOM 1687 O O . LEU A 1 213 ? 19.315 -3.143 -29.263 1.00 96.50 213 LEU A O 1
ATOM 1691 N N . LYS A 1 214 ? 17.444 -3.495 -30.461 1.00 95.69 214 LYS A N 1
ATOM 1692 C CA . LYS A 1 214 ? 18.131 -3.972 -31.665 1.00 95.69 214 LYS A CA 1
ATOM 1693 C C . LYS A 1 214 ? 18.972 -2.876 -32.315 1.00 95.69 214 LYS A C 1
ATOM 1695 O O . LYS A 1 214 ? 20.077 -3.169 -32.767 1.00 95.69 214 LYS A O 1
ATOM 1700 N N . ASP A 1 215 ? 18.490 -1.639 -32.359 1.00 95.31 215 ASP A N 1
ATOM 1701 C CA . ASP A 1 215 ? 19.255 -0.514 -32.902 1.00 95.31 215 ASP A CA 1
ATOM 1702 C C . ASP A 1 215 ? 20.436 -0.131 -31.981 1.00 95.31 215 ASP A C 1
ATOM 1704 O O . ASP A 1 215 ? 21.494 0.276 -32.467 1.00 95.31 215 ASP A O 1
ATOM 1708 N N . ALA A 1 216 ? 20.297 -0.324 -30.664 1.00 95.12 216 ALA A N 1
ATOM 1709 C CA . ALA A 1 216 ? 21.345 -0.073 -29.676 1.00 95.12 216 ALA A CA 1
ATOM 1710 C C . ALA A 1 216 ? 22.463 -1.133 -29.685 1.00 95.12 216 ALA A C 1
ATOM 1712 O O . ALA A 1 216 ? 23.645 -0.784 -29.633 1.00 95.12 216 ALA A O 1
ATOM 1713 N N . PHE A 1 217 ? 22.106 -2.420 -29.754 1.00 95.06 217 PHE A N 1
ATOM 1714 C CA . PHE A 1 217 ? 23.046 -3.531 -29.546 1.00 95.06 217 PHE A CA 1
ATOM 1715 C C . PHE A 1 217 ? 23.253 -4.449 -30.761 1.00 95.06 217 PHE A C 1
ATOM 1717 O O . PHE A 1 217 ? 24.181 -5.260 -30.772 1.00 95.06 217 PHE A O 1
ATOM 1724 N N . GLY A 1 218 ? 22.431 -4.317 -31.801 1.00 92.00 218 GLY A N 1
ATOM 1725 C CA . GLY A 1 218 ? 22.441 -5.164 -32.992 1.00 92.00 218 GLY A CA 1
ATOM 1726 C C . GLY A 1 218 ? 21.460 -6.342 -32.929 1.00 92.00 218 GLY A C 1
ATOM 1727 O O . GLY A 1 218 ? 20.897 -6.680 -31.894 1.00 92.00 218 GLY A O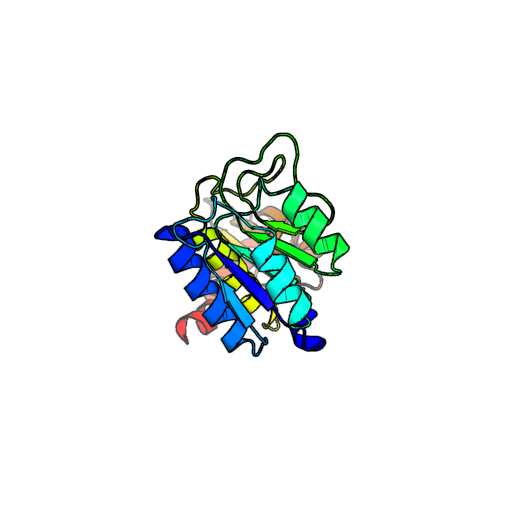 1
ATOM 1728 N N . ALA A 1 219 ? 21.268 -7.007 -34.073 1.00 88.75 219 ALA A N 1
ATOM 1729 C CA . ALA A 1 219 ? 20.273 -8.075 -34.253 1.00 88.75 219 ALA A CA 1
ATOM 1730 C C . ALA A 1 219 ? 20.634 -9.429 -33.613 1.00 88.75 219 ALA A C 1
ATOM 1732 O O . ALA A 1 219 ? 19.826 -10.349 -33.655 1.00 88.75 219 ALA A O 1
ATOM 1733 N N . GLY A 1 220 ? 21.856 -9.575 -33.094 1.00 87.56 220 GLY A N 1
ATOM 1734 C CA . GLY A 1 220 ? 22.345 -10.828 -32.509 1.00 87.56 220 GLY A CA 1
ATOM 1735 C C . GLY A 1 220 ? 21.972 -11.024 -31.040 1.00 87.56 220 GLY A C 1
ATOM 1736 O O . GLY A 1 220 ? 22.391 -12.015 -30.450 1.00 87.56 220 GLY A O 1
ATOM 1737 N N . ILE A 1 221 ? 21.248 -10.075 -30.443 1.00 88.00 221 ILE A N 1
ATOM 1738 C CA . ILE A 1 221 ? 20.843 -10.101 -29.039 1.00 88.00 221 ILE A CA 1
ATOM 1739 C C . ILE A 1 221 ? 19.323 -10.103 -28.985 1.00 88.00 221 ILE A C 1
ATOM 1741 O O . ILE A 1 221 ? 18.666 -9.269 -29.608 1.00 88.00 221 ILE A O 1
ATOM 1745 N N . GLU A 1 222 ? 18.782 -11.049 -28.230 1.00 89.50 222 GLU A N 1
ATOM 1746 C CA . GLU A 1 222 ? 17.352 -11.202 -28.015 1.00 89.50 222 GLU A CA 1
ATOM 1747 C C . GLU A 1 222 ? 17.014 -10.842 -26.570 1.00 89.50 222 GLU A C 1
ATOM 1749 O O . GLU A 1 222 ? 17.694 -11.266 -25.635 1.00 89.50 222 GLU A O 1
ATOM 1754 N N . PHE A 1 223 ? 15.959 -10.048 -26.406 1.00 91.75 223 PHE A N 1
ATOM 1755 C CA . PHE A 1 223 ? 15.383 -9.725 -25.111 1.00 91.75 223 PHE A CA 1
ATOM 1756 C C . PHE A 1 223 ? 14.010 -10.385 -25.020 1.00 91.75 223 PHE A C 1
ATOM 1758 O O . PHE A 1 223 ? 13.148 -10.153 -25.872 1.00 91.75 223 PHE A O 1
ATOM 1765 N N . ASN A 1 224 ? 13.818 -11.191 -23.978 1.00 92.38 224 ASN A N 1
ATOM 1766 C CA . ASN A 1 224 ? 12.518 -11.751 -23.632 1.00 92.38 224 ASN A CA 1
ATOM 1767 C C . ASN A 1 224 ? 11.756 -10.700 -22.831 1.00 92.38 224 ASN A C 1
ATOM 1769 O O . ASN A 1 224 ? 12.038 -10.497 -21.651 1.00 92.38 224 ASN A O 1
ATOM 1773 N N . LEU A 1 225 ? 10.849 -10.004 -23.506 1.00 95.50 225 LEU A N 1
ATOM 1774 C CA . LEU A 1 225 ? 10.057 -8.923 -22.938 1.00 95.50 225 LEU A CA 1
ATOM 1775 C C . LEU A 1 225 ? 8.607 -9.382 -22.780 1.00 95.50 225 LEU A C 1
ATOM 1777 O O . LEU A 1 225 ? 8.131 -10.240 -23.522 1.00 95.50 225 LEU A O 1
ATOM 1781 N N . TYR A 1 226 ? 7.916 -8.800 -21.812 1.00 94.69 226 TYR A N 1
ATOM 1782 C CA . TYR A 1 226 ? 6.487 -8.961 -21.608 1.00 94.69 226 TYR A CA 1
ATOM 1783 C C . TYR A 1 226 ? 5.802 -7.610 -21.813 1.00 94.69 226 TYR A C 1
ATOM 1785 O O . TYR A 1 226 ? 6.140 -6.628 -21.147 1.00 94.69 226 TYR A O 1
ATOM 1793 N N . ASP A 1 227 ? 4.851 -7.554 -22.742 1.00 94.25 227 ASP A N 1
ATOM 1794 C CA . ASP A 1 227 ? 4.149 -6.318 -23.084 1.00 94.25 227 ASP A CA 1
ATOM 1795 C C . ASP A 1 227 ? 2.940 -6.084 -22.171 1.00 94.25 227 ASP A C 1
ATOM 1797 O O . ASP A 1 227 ? 1.910 -6.748 -22.312 1.00 94.25 227 ASP A O 1
ATOM 1801 N 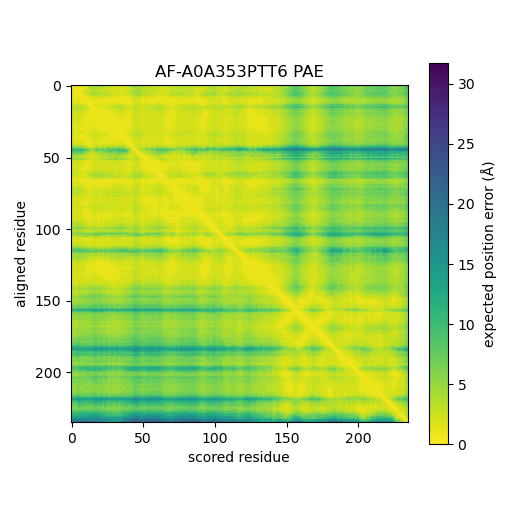N . ILE A 1 228 ? 3.038 -5.106 -21.266 1.00 91.50 228 ILE A N 1
ATOM 1802 C CA . ILE A 1 228 ? 1.927 -4.757 -20.362 1.00 91.50 228 ILE A CA 1
ATOM 1803 C C . ILE A 1 228 ? 0.791 -4.015 -21.060 1.00 91.50 228 ILE A C 1
ATOM 1805 O O . ILE A 1 228 ? -0.312 -3.938 -20.518 1.00 91.50 228 ILE A O 1
ATOM 1809 N N . GLN A 1 229 ? 1.028 -3.454 -22.250 1.00 91.25 229 GLN A N 1
ATOM 1810 C CA . GLN A 1 229 ? -0.003 -2.714 -22.969 1.00 91.25 229 GLN A CA 1
ATOM 1811 C C . GLN A 1 229 ? -1.168 -3.631 -23.359 1.00 91.25 229 GLN A C 1
ATOM 1813 O O . GLN A 1 229 ? -2.324 -3.214 -23.285 1.00 91.25 229 GLN A O 1
ATOM 1818 N N . ASN A 1 230 ? -0.872 -4.879 -23.732 1.00 85.25 230 ASN A N 1
ATOM 1819 C CA . ASN A 1 230 ? -1.883 -5.858 -24.134 1.00 85.25 230 ASN A CA 1
ATOM 1820 C C . ASN A 1 230 ? -2.820 -6.225 -22.978 1.00 85.25 230 ASN A C 1
ATOM 1822 O O . ASN A 1 230 ? -4.027 -6.344 -23.187 1.00 85.25 230 ASN A O 1
ATOM 1826 N N . ASP A 1 231 ? -2.281 -6.331 -21.764 1.00 81.06 231 ASP A N 1
ATOM 1827 C CA . ASP A 1 231 ? -3.073 -6.636 -20.574 1.00 81.06 231 ASP A CA 1
ATOM 1828 C C . ASP A 1 231 ? -3.970 -5.457 -20.200 1.00 81.06 231 ASP A C 1
ATOM 1830 O O . ASP A 1 231 ? -5.161 -5.632 -19.956 1.00 81.06 231 ASP A O 1
ATOM 1834 N N . ILE A 1 232 ? -3.431 -4.235 -20.226 1.00 81.00 232 ILE A N 1
ATOM 1835 C CA . ILE A 1 232 ? -4.182 -3.031 -19.849 1.00 81.00 232 ILE A CA 1
ATOM 1836 C C . ILE A 1 232 ? -5.259 -2.688 -20.878 1.00 81.00 232 ILE A C 1
ATOM 1838 O O . ILE A 1 232 ? -6.350 -2.278 -20.499 1.00 81.00 232 ILE A O 1
ATOM 1842 N N . ALA A 1 233 ? -4.990 -2.875 -22.171 1.00 76.56 233 ALA A N 1
ATOM 1843 C CA . ALA A 1 233 ? -5.980 -2.640 -23.220 1.00 76.56 233 ALA A CA 1
ATOM 1844 C C . ALA A 1 233 ? -7.171 -3.616 -23.166 1.00 76.56 233 ALA A C 1
ATOM 1846 O O . ALA A 1 233 ? -8.177 -3.383 -23.836 1.00 76.56 233 ALA A O 1
ATOM 1847 N N . SER A 1 234 ? -7.045 -4.713 -22.413 1.00 69.62 234 SER A N 1
ATOM 1848 C CA . SER A 1 234 ? -8.084 -5.734 -22.256 1.00 69.62 234 SER A CA 1
ATOM 1849 C C . SER A 1 234 ? -8.993 -5.538 -21.032 1.00 69.62 234 SER A C 1
ATOM 1851 O O . SER A 1 234 ? -9.977 -6.271 -20.904 1.00 69.62 234 SER A O 1
ATOM 1853 N N . LEU A 1 235 ? -8.678 -4.565 -20.165 1.00 56.44 235 LEU A N 1
ATOM 1854 C CA . LEU A 1 235 ? -9.457 -4.165 -18.982 1.00 56.44 235 LEU A CA 1
ATOM 1855 C C . LEU A 1 235 ? -10.546 -3.141 -19.334 1.00 56.44 235 LEU A C 1
ATOM 1857 O O . LEU A 1 235 ? -11.637 -3.239 -18.727 1.00 56.44 235 LEU A O 1
#